Protein AF-A0A1A8XJ06-F1 (afdb_monomer)

Foldseek 3Di:
DKAQDQPPGIDDDDDDDDDQDPPDPPRVVSVVCSCVVVQVEAAADALVVVLVVCVRPPDDPVGQKDALLVVVVCCVPDPNHGHYPDVVNVQVNCQNPLLALPRWWKAQADDPLDGHRIGHNDHDRDDRDRRIMTGHSVSSVVNVVVVVVVVVVVVVVVVVVVPPDDDDDDDDDDDDDDDDDDDDDDDDDDPDPPPPDPDDDDDDDDDDDPVPNPVVVVVCCVVPVVVQPDPPHDDDDDDDDDDDDPVDDDPVVQVVQVVVCVVVVPPDGHDDD

Radius of gyration: 30.89 Å; Cα contacts (8 Å, |Δi|>4): 230; chains: 1; bounding box: 60×67×94 Å

Organism: NCBI:txid1860102

pLDDT: mean 84.14, std 18.2, range [30.14, 98.38]

Secondary structure (DSSP, 8-state):
---EETTTEEPPP-----PPPTT-S-HHHHHHHHHHHTTSSBSS--HHHHHHHIIIII-BTTB-EEEHHHHHHHHHH-TTS--BSSHHHHHHHHHHHHT-TTT-EEEE-EETTEETT-BSS-------SSSEEEE-HHHHHHHHHHHHHHHHHHHHHHHHHHT----------------------------PPP------------PPPTTSHHHHHHHHIIIIIHHH--TT-------------TT---HHHHHHHHHHHHHTT-SS-----

Structure (mmCIF, N/CA/C/O backbone):
data_AF-A0A1A8XJ06-F1
#
_entry.id   AF-A0A1A8XJ06-F1
#
loop_
_atom_site.group_PDB
_atom_site.id
_atom_site.type_symbol
_atom_site.label_atom_id
_atom_site.label_alt_id
_atom_site.label_comp_id
_atom_site.label_asym_id
_atom_site.label_entity_id
_atom_site.label_seq_id
_atom_site.pdbx_PDB_ins_code
_atom_site.Cartn_x
_atom_site.Cartn_y
_atom_site.Cartn_z
_atom_site.occupancy
_atom_site.B_iso_or_equiv
_atom_site.auth_seq_id
_atom_site.auth_comp_id
_atom_site.auth_asym_id
_atom_site.auth_atom_id
_atom_site.pdbx_PDB_model_num
ATOM 1 N N . MET A 1 1 ? 4.026 -3.797 -26.692 1.00 84.94 1 MET A N 1
ATOM 2 C CA . MET A 1 1 ? 2.855 -3.072 -26.167 1.00 84.94 1 MET A CA 1
ATOM 3 C C . MET A 1 1 ? 1.580 -3.819 -26.527 1.00 84.94 1 MET A C 1
ATOM 5 O O . MET A 1 1 ? 1.529 -4.493 -27.551 1.00 84.94 1 MET A O 1
ATOM 9 N N . GLN A 1 2 ? 0.563 -3.718 -25.676 1.00 90.50 2 GLN A N 1
ATOM 10 C CA . GLN A 1 2 ? -0.789 -4.204 -25.946 1.00 90.50 2 GLN A CA 1
ATOM 11 C C . GLN A 1 2 ? -1.770 -3.209 -25.329 1.00 90.50 2 GLN A C 1
ATOM 13 O O . GLN A 1 2 ? -1.537 -2.731 -24.222 1.00 90.50 2 GLN A O 1
ATOM 18 N N . VAL A 1 3 ? -2.854 -2.881 -26.030 1.00 88.38 3 VAL A N 1
ATOM 19 C CA . VAL A 1 3 ? -3.846 -1.913 -25.555 1.00 88.38 3 VAL A CA 1
ATOM 20 C C . VAL A 1 3 ? -5.139 -2.645 -25.238 1.00 88.38 3 VAL A C 1
ATOM 22 O O . VAL A 1 3 ? -5.709 -3.312 -26.099 1.00 88.38 3 VAL A O 1
ATOM 25 N N . ALA A 1 4 ? -5.638 -2.482 -24.017 1.00 90.00 4 ALA A N 1
ATOM 26 C CA . ALA A 1 4 ? -6.958 -2.959 -23.632 1.00 90.00 4 ALA A CA 1
ATOM 27 C C . ALA A 1 4 ? -7.899 -1.770 -23.420 1.00 90.00 4 ALA A C 1
ATOM 29 O O . ALA A 1 4 ? -7.539 -0.775 -22.788 1.00 90.00 4 ALA A O 1
ATOM 30 N N . LYS A 1 5 ? -9.120 -1.870 -23.950 1.00 85.38 5 LYS A N 1
ATOM 31 C CA . LYS A 1 5 ? -10.173 -0.866 -23.757 1.00 85.38 5 LYS A CA 1
ATOM 32 C C . LYS A 1 5 ? -11.372 -1.525 -23.071 1.00 85.38 5 LYS A C 1
ATOM 34 O O . LYS A 1 5 ? -11.883 -2.512 -23.608 1.00 85.38 5 LYS A O 1
ATOM 39 N N . PRO A 1 6 ? -11.862 -0.990 -21.936 1.00 77.75 6 PRO A N 1
ATOM 40 C CA . PRO A 1 6 ? -13.052 -1.522 -21.277 1.00 77.75 6 PRO A CA 1
ATOM 41 C C . PRO A 1 6 ? -14.219 -1.666 -22.265 1.00 77.75 6 PRO A C 1
ATOM 43 O O . PRO A 1 6 ? -14.542 -0.727 -22.993 1.00 77.75 6 PRO A O 1
ATOM 46 N N . GLY A 1 7 ? -14.796 -2.867 -22.346 1.00 79.12 7 GLY A N 1
ATOM 47 C CA . GLY A 1 7 ? -15.908 -3.192 -23.250 1.00 79.12 7 GLY A CA 1
ATOM 48 C C . GLY A 1 7 ? -15.562 -3.327 -24.742 1.00 79.12 7 GLY A C 1
ATOM 49 O O . GLY A 1 7 ? -16.444 -3.660 -25.525 1.00 79.12 7 GLY A O 1
ATOM 50 N N . LYS A 1 8 ? -14.309 -3.090 -25.159 1.00 82.94 8 LYS A N 1
ATOM 51 C CA . LYS A 1 8 ? -13.868 -3.178 -26.569 1.00 82.94 8 LYS A CA 1
ATOM 52 C C . LYS A 1 8 ? -12.796 -4.246 -26.822 1.00 82.94 8 LYS A C 1
ATOM 54 O O . LYS A 1 8 ? -12.305 -4.352 -27.941 1.00 82.94 8 LYS A O 1
ATOM 59 N N . GLY A 1 9 ? -12.453 -5.031 -25.803 1.00 88.69 9 GLY A N 1
ATOM 60 C CA . GLY A 1 9 ? -11.482 -6.119 -25.902 1.00 88.69 9 GLY A CA 1
ATOM 61 C C . GLY A 1 9 ? -10.023 -5.660 -25.835 1.00 88.69 9 GLY A C 1
ATOM 62 O O . GLY A 1 9 ? -9.710 -4.548 -25.395 1.00 88.69 9 GLY A O 1
ATOM 63 N N . ILE A 1 10 ? -9.135 -6.567 -26.237 1.00 93.38 10 ILE A N 1
ATOM 64 C CA . ILE A 1 10 ? -7.679 -6.426 -26.175 1.00 93.38 10 ILE A CA 1
ATOM 65 C C . ILE A 1 10 ? -7.141 -6.387 -27.611 1.00 93.38 10 ILE A C 1
ATOM 67 O O . ILE A 1 10 ? -7.586 -7.169 -28.449 1.00 93.38 10 ILE A O 1
ATOM 71 N N . SER A 1 11 ? -6.218 -5.470 -27.903 1.00 93.62 11 SER A N 1
ATOM 72 C CA . SER A 1 11 ? -5.568 -5.378 -29.213 1.00 93.62 11 SER A CA 1
ATOM 73 C C . SER A 1 11 ? -4.581 -6.521 -29.459 1.00 93.62 11 SER A C 1
ATOM 75 O O . SER A 1 11 ? -4.103 -7.173 -28.524 1.00 93.62 11 SER A O 1
ATOM 77 N N . ASP A 1 12 ? -4.174 -6.665 -30.719 1.00 95.06 12 ASP A N 1
ATOM 78 C CA . ASP A 1 12 ? -2.991 -7.445 -31.073 1.00 95.06 12 ASP A CA 1
ATOM 79 C C . ASP A 1 12 ? -1.736 -6.892 -30.380 1.00 95.06 12 ASP A C 1
ATOM 81 O O . ASP A 1 12 ? -1.665 -5.713 -30.001 1.00 95.06 12 ASP A O 1
ATOM 85 N N . ILE A 1 13 ? -0.750 -7.770 -30.193 1.00 94.75 13 ILE A N 1
ATOM 86 C CA . ILE A 1 13 ? 0.547 -7.426 -29.611 1.00 94.75 13 ILE A CA 1
ATOM 87 C C . ILE A 1 13 ? 1.396 -6.732 -30.675 1.00 94.75 13 ILE A C 1
ATOM 89 O O . ILE A 1 13 ? 1.572 -7.249 -31.778 1.00 94.75 13 ILE A O 1
ATOM 93 N N . THR A 1 14 ? 1.972 -5.587 -30.321 1.00 93.62 14 THR A N 1
ATOM 94 C CA . THR A 1 14 ? 2.873 -4.824 -31.191 1.00 93.62 14 THR A CA 1
ATOM 95 C C . THR A 1 14 ? 4.218 -4.579 -30.516 1.00 93.62 14 THR A C 1
ATOM 97 O O . THR A 1 14 ? 4.316 -4.513 -29.288 1.00 93.62 14 THR A O 1
ATOM 100 N N . TRP A 1 15 ? 5.275 -4.439 -31.315 1.00 92.81 15 TRP A N 1
ATOM 101 C CA . TRP A 1 15 ? 6.607 -4.079 -30.831 1.00 92.81 15 TRP A CA 1
ATOM 102 C C . TRP A 1 15 ? 6.840 -2.581 -30.986 1.00 92.81 15 TRP A C 1
ATOM 104 O O . TRP A 1 15 ? 6.559 -2.008 -32.037 1.00 92.81 15 TRP A O 1
ATOM 114 N N . GLU A 1 16 ? 7.380 -1.965 -29.941 1.00 91.12 16 GLU A N 1
ATOM 115 C CA . GLU A 1 16 ? 7.797 -0.567 -29.929 1.00 91.12 16 GLU A CA 1
ATOM 116 C C . GLU A 1 16 ? 9.305 -0.511 -29.694 1.00 91.12 16 GLU A C 1
ATOM 118 O O . GLU A 1 16 ? 9.846 -1.310 -28.928 1.00 91.12 16 GLU A O 1
ATOM 123 N N . HIS A 1 17 ? 9.986 0.391 -30.398 1.00 93.38 17 HIS A N 1
ATOM 124 C CA . HIS A 1 17 ? 11.442 0.470 -30.403 1.00 93.38 17 HIS A CA 1
ATOM 125 C C . HIS A 1 17 ? 11.889 1.779 -29.756 1.00 93.38 17 HIS A C 1
ATOM 127 O O . HIS A 1 17 ? 11.525 2.852 -30.230 1.00 93.38 17 HIS A O 1
ATOM 133 N N . PHE A 1 18 ? 12.743 1.680 -28.738 1.00 93.88 18 PHE A N 1
ATOM 134 C CA . PHE A 1 18 ? 13.381 2.824 -28.089 1.00 93.88 18 PHE A CA 1
ATOM 135 C C . PHE A 1 18 ? 14.869 2.826 -28.444 1.00 93.88 18 PHE A C 1
ATOM 137 O O . PHE A 1 18 ? 15.583 1.858 -28.181 1.00 93.88 18 PHE A O 1
ATOM 144 N N . GLN A 1 19 ? 15.326 3.883 -29.116 1.00 92.94 19 GLN A N 1
ATOM 145 C CA . GLN A 1 19 ? 16.716 4.002 -29.559 1.00 92.94 19 GLN A CA 1
ATOM 146 C C . GLN A 1 19 ? 17.617 4.419 -28.394 1.00 92.94 19 GLN A C 1
ATOM 148 O O . GLN A 1 19 ? 17.293 5.347 -27.661 1.00 92.94 19 GLN A O 1
ATOM 153 N N . ILE A 1 20 ? 18.771 3.764 -28.270 1.00 94.38 20 ILE A N 1
ATOM 154 C CA . ILE A 1 20 ? 19.817 4.113 -27.301 1.00 94.38 20 ILE A CA 1
ATOM 155 C C . ILE A 1 20 ? 20.880 4.925 -28.036 1.00 94.38 20 ILE A C 1
ATOM 157 O O . ILE A 1 20 ? 21.339 4.511 -29.103 1.00 94.38 20 ILE A O 1
ATOM 161 N N . ASN A 1 21 ? 21.313 6.049 -27.464 1.00 92.12 21 ASN A N 1
ATOM 162 C CA . ASN A 1 21 ? 22.374 6.855 -28.060 1.00 92.12 21 ASN A CA 1
ATOM 163 C C . ASN A 1 21 ? 23.693 6.048 -28.156 1.00 92.12 21 ASN A C 1
ATOM 165 O O . ASN A 1 21 ? 24.256 5.653 -27.127 1.00 92.12 21 ASN A O 1
ATOM 169 N N . PRO A 1 22 ? 24.241 5.819 -29.369 1.00 92.44 22 PRO A N 1
ATOM 170 C CA . PRO A 1 22 ? 25.456 5.024 -29.548 1.00 92.44 22 PRO A CA 1
ATOM 171 C C . PRO A 1 22 ? 26.687 5.598 -28.836 1.00 92.44 22 PRO A C 1
ATOM 173 O O . PRO A 1 22 ? 27.581 4.829 -28.471 1.00 92.44 22 PRO A O 1
ATOM 176 N N . ALA A 1 23 ? 26.717 6.921 -28.633 1.00 94.44 23 ALA A N 1
ATOM 177 C CA . ALA A 1 23 ? 27.814 7.653 -28.006 1.00 94.44 23 ALA A CA 1
ATOM 178 C C . ALA A 1 23 ? 27.783 7.625 -26.466 1.00 94.44 23 ALA A C 1
ATOM 180 O O . ALA A 1 23 ? 28.743 8.072 -25.835 1.00 94.44 23 ALA A O 1
ATOM 181 N N . THR A 1 24 ? 26.718 7.107 -25.841 1.00 94.75 24 THR A N 1
ATOM 182 C CA . THR A 1 24 ? 26.617 7.062 -24.378 1.00 94.75 24 THR A CA 1
ATOM 183 C C . THR A 1 24 ? 27.631 6.083 -23.787 1.00 94.75 24 THR A C 1
ATOM 185 O O . THR A 1 24 ? 27.641 4.892 -24.106 1.00 94.75 24 THR A O 1
ATOM 188 N N . ILE A 1 25 ? 28.479 6.595 -22.889 1.00 92.81 25 ILE A N 1
ATOM 189 C CA . ILE A 1 25 ? 29.519 5.818 -22.201 1.00 92.81 25 ILE A CA 1
ATOM 190 C C . ILE A 1 25 ? 28.878 4.829 -21.214 1.00 92.81 25 ILE A C 1
ATOM 192 O O . ILE A 1 25 ? 29.224 3.649 -21.210 1.00 92.81 25 ILE A O 1
ATOM 196 N N . ASN A 1 26 ? 27.904 5.285 -20.415 1.00 95.19 26 ASN A N 1
ATOM 197 C CA . ASN A 1 26 ? 27.185 4.448 -19.452 1.00 95.19 26 ASN A CA 1
ATOM 198 C C . ASN A 1 26 ? 25.842 3.960 -20.020 1.00 95.19 26 ASN A C 1
ATOM 200 O O . ASN A 1 26 ? 24.784 4.513 -19.724 1.00 95.19 26 ASN A O 1
ATOM 204 N N . ARG A 1 27 ? 25.884 2.918 -20.858 1.00 93.88 27 ARG A N 1
ATOM 205 C CA . ARG A 1 27 ? 24.682 2.391 -21.532 1.00 93.88 27 ARG A CA 1
ATOM 206 C C . ARG A 1 27 ? 23.613 1.875 -20.565 1.00 93.88 27 ARG A C 1
ATOM 208 O O . ARG A 1 27 ? 22.438 1.958 -20.891 1.00 93.88 27 ARG A O 1
ATOM 215 N N . MET A 1 28 ? 23.997 1.354 -19.398 1.00 94.44 28 MET A N 1
ATOM 216 C CA . MET A 1 28 ? 23.033 0.831 -18.419 1.00 94.44 28 MET A CA 1
ATOM 217 C C . MET A 1 28 ? 22.168 1.948 -17.839 1.00 94.44 28 MET A C 1
ATOM 219 O O . MET A 1 28 ? 20.950 1.823 -17.799 1.00 94.44 28 MET A O 1
ATOM 223 N N . GLN A 1 29 ? 22.791 3.068 -17.476 1.00 94.44 29 GLN A N 1
ATOM 224 C CA . GLN A 1 29 ? 22.070 4.238 -16.984 1.00 94.44 29 GLN A CA 1
ATOM 225 C C . GLN A 1 29 ? 21.150 4.838 -18.055 1.00 94.44 29 GLN A C 1
ATOM 227 O O . GLN A 1 29 ? 20.029 5.223 -17.745 1.00 94.44 29 GLN A O 1
ATOM 232 N N . GLU A 1 30 ? 21.595 4.872 -19.315 1.00 95.06 30 GLU A N 1
ATOM 233 C CA . GLU A 1 30 ? 20.758 5.309 -20.441 1.00 95.06 30 GLU A CA 1
ATOM 234 C C . GLU A 1 30 ? 19.520 4.419 -20.605 1.00 95.06 30 GLU A C 1
ATOM 236 O O . GLU A 1 30 ? 18.413 4.921 -20.777 1.00 95.06 30 GLU A O 1
ATOM 241 N N . ILE A 1 31 ? 19.690 3.095 -20.506 1.00 95.50 31 ILE A N 1
ATOM 242 C CA . ILE A 1 31 ? 18.577 2.140 -20.568 1.00 95.50 31 ILE A CA 1
ATOM 243 C C . ILE A 1 31 ? 17.597 2.390 -19.420 1.00 95.50 31 ILE A C 1
ATOM 245 O O . ILE A 1 31 ? 16.398 2.489 -19.663 1.00 95.50 31 ILE A O 1
ATOM 249 N N . GLU A 1 32 ? 18.081 2.525 -18.184 1.00 94.25 32 GLU A N 1
ATOM 250 C CA . GLU A 1 32 ? 17.220 2.817 -17.032 1.00 94.25 32 GLU A CA 1
ATOM 251 C C . GLU A 1 32 ? 16.452 4.132 -17.197 1.00 94.25 32 GLU A C 1
ATOM 253 O O . GLU A 1 32 ? 15.268 4.193 -16.866 1.00 94.25 32 GLU A O 1
ATOM 258 N N . GLN A 1 33 ? 17.106 5.166 -17.728 1.00 94.38 33 GLN A N 1
ATOM 259 C CA . GLN A 1 33 ? 16.486 6.463 -17.974 1.00 94.38 33 GLN A CA 1
ATOM 260 C C . GLN A 1 33 ? 15.388 6.355 -19.038 1.00 94.38 33 GLN A C 1
ATOM 262 O O . GLN A 1 33 ? 14.266 6.786 -18.793 1.00 94.38 33 GLN A O 1
ATOM 267 N N . ILE A 1 34 ? 15.664 5.691 -20.166 1.00 96.19 34 ILE A N 1
ATOM 268 C CA . ILE A 1 34 ? 14.669 5.430 -21.217 1.00 96.19 34 ILE A CA 1
ATOM 269 C C . ILE A 1 34 ? 13.473 4.653 -20.656 1.00 96.19 34 ILE A C 1
ATOM 271 O O . ILE A 1 34 ? 12.330 4.991 -20.964 1.00 96.19 34 ILE A O 1
ATOM 275 N N . LEU A 1 35 ? 13.714 3.630 -19.828 1.00 95.44 35 LEU A N 1
ATOM 276 C CA . LEU A 1 35 ? 12.645 2.841 -19.214 1.00 95.44 35 LEU A CA 1
ATOM 277 C C . LEU A 1 35 ? 11.756 3.690 -18.294 1.00 95.44 35 LEU A C 1
ATOM 279 O O . LEU A 1 35 ? 10.538 3.527 -18.322 1.00 95.44 35 LEU A O 1
ATOM 283 N N . LYS A 1 36 ? 12.346 4.591 -17.501 1.00 94.00 36 LYS A N 1
ATOM 284 C CA . LYS A 1 36 ? 11.609 5.471 -16.581 1.00 94.00 36 LYS A CA 1
ATOM 285 C C . LYS A 1 36 ? 10.872 6.592 -17.315 1.00 94.00 36 LYS A C 1
ATOM 287 O O . LYS A 1 36 ? 9.685 6.780 -17.076 1.00 94.00 36 LYS A O 1
ATOM 292 N N . ASP A 1 37 ? 11.541 7.285 -18.236 1.00 94.38 37 ASP A N 1
ATOM 293 C CA . ASP A 1 37 ? 10.986 8.438 -18.962 1.00 94.38 37 ASP A CA 1
ATOM 294 C C . ASP A 1 37 ? 9.802 8.061 -19.856 1.00 94.38 37 ASP A C 1
ATOM 296 O O . ASP A 1 37 ? 8.891 8.861 -20.055 1.00 94.38 37 ASP A O 1
ATOM 300 N N . ASN A 1 38 ? 9.802 6.832 -20.378 1.00 93.50 38 ASN A N 1
ATOM 301 C CA . ASN A 1 38 ? 8.707 6.299 -21.190 1.00 93.50 38 ASN A CA 1
ATOM 302 C C . ASN A 1 38 ? 7.704 5.469 -20.365 1.00 93.50 38 ASN A C 1
ATOM 304 O O . ASN A 1 38 ? 6.890 4.755 -20.947 1.00 93.50 38 ASN A O 1
ATOM 308 N N . GLU A 1 39 ? 7.777 5.519 -19.028 1.00 91.50 39 GLU A N 1
ATOM 309 C CA . GLU A 1 39 ? 6.917 4.772 -18.092 1.00 91.50 39 GLU A CA 1
ATOM 310 C C . GLU A 1 39 ? 6.859 3.249 -18.360 1.00 91.50 39 GLU A C 1
ATOM 312 O O . GLU A 1 39 ? 5.905 2.561 -17.993 1.00 91.50 39 GLU A O 1
ATOM 317 N N . LEU A 1 40 ? 7.905 2.695 -18.982 1.00 93.25 40 LEU A N 1
ATOM 318 C CA . LEU A 1 40 ? 8.049 1.259 -19.251 1.00 93.25 40 LEU A CA 1
ATOM 319 C C . LEU A 1 40 ? 8.412 0.483 -17.982 1.00 93.25 40 LEU A C 1
ATOM 321 O O . LEU A 1 40 ? 8.184 -0.725 -17.908 1.00 93.25 40 LEU A O 1
ATOM 325 N N . LEU A 1 41 ? 8.994 1.179 -17.003 1.00 95.31 41 LEU A N 1
ATOM 326 C CA . LEU A 1 41 ? 9.304 0.671 -15.677 1.00 95.31 41 LEU A CA 1
ATOM 327 C C . LEU A 1 41 ? 9.015 1.751 -14.631 1.00 95.31 41 LEU A C 1
ATOM 329 O O . LEU A 1 41 ? 9.663 2.795 -14.589 1.00 95.31 41 LEU A O 1
ATOM 333 N N . ILE A 1 42 ? 8.045 1.482 -13.768 1.00 96.06 42 ILE A N 1
ATOM 334 C CA . ILE A 1 42 ? 7.553 2.410 -12.755 1.00 96.06 42 ILE A CA 1
ATOM 335 C C . ILE A 1 42 ? 8.268 2.113 -11.436 1.00 96.06 42 ILE A C 1
ATOM 337 O O . ILE A 1 42 ? 8.011 1.091 -10.799 1.00 96.06 42 ILE A O 1
ATOM 341 N N . GLY A 1 43 ? 9.179 3.006 -11.045 1.00 95.31 43 GLY A N 1
ATOM 342 C CA . GLY A 1 43 ? 9.890 2.937 -9.762 1.00 95.31 43 GLY A CA 1
ATOM 343 C C . GLY A 1 43 ? 9.105 3.530 -8.591 1.00 95.31 43 GLY A C 1
ATOM 344 O O . GLY A 1 43 ? 9.221 3.036 -7.481 1.00 95.31 43 GLY A O 1
ATOM 345 N N . ASP A 1 44 ? 8.265 4.530 -8.859 1.00 93.00 44 ASP A N 1
ATOM 346 C CA . ASP A 1 44 ? 7.420 5.201 -7.871 1.00 93.00 44 ASP A CA 1
ATOM 347 C C . ASP A 1 44 ? 6.002 5.316 -8.423 1.00 93.00 44 ASP A C 1
ATOM 349 O O . ASP A 1 44 ? 5.806 5.708 -9.576 1.00 93.00 44 ASP A O 1
ATOM 353 N N . TRP A 1 45 ? 4.993 4.986 -7.614 1.00 96.00 45 TRP A N 1
ATOM 354 C CA . TRP A 1 45 ? 3.614 4.953 -8.093 1.00 96.00 45 TRP A CA 1
ATOM 355 C C . TRP A 1 45 ? 2.638 5.589 -7.104 1.00 96.00 45 TRP A C 1
ATOM 357 O O . TRP A 1 45 ? 2.578 5.219 -5.931 1.00 96.00 45 TRP A O 1
ATOM 367 N N . ALA A 1 46 ? 1.863 6.569 -7.576 1.00 96.12 46 ALA A N 1
ATOM 368 C CA . ALA A 1 46 ? 0.937 7.311 -6.725 1.00 96.12 46 ALA A CA 1
ATOM 369 C C . ALA A 1 46 ? -0.396 6.556 -6.511 1.00 96.12 46 ALA A C 1
ATOM 371 O O . ALA A 1 46 ? -0.918 5.959 -7.462 1.00 96.12 46 ALA A O 1
ATOM 372 N N . PRO A 1 47 ? -1.027 6.658 -5.321 1.00 97.38 47 PRO A N 1
ATOM 373 C CA . PRO A 1 47 ? -2.272 5.944 -4.996 1.00 97.38 47 PRO A CA 1
ATOM 374 C C . PRO A 1 47 ? -3.428 6.210 -5.967 1.00 97.38 47 PRO A C 1
ATOM 376 O O . PRO A 1 47 ? -4.244 5.330 -6.241 1.00 97.38 47 PRO A O 1
ATOM 379 N N . ILE A 1 48 ? -3.476 7.409 -6.552 1.00 97.56 48 ILE A N 1
ATOM 380 C CA . ILE A 1 48 ? -4.493 7.774 -7.542 1.00 97.56 48 ILE A CA 1
ATOM 381 C C . ILE A 1 48 ? -4.422 6.910 -8.813 1.00 97.56 48 ILE A C 1
ATOM 383 O O . ILE A 1 48 ? -5.459 6.616 -9.409 1.00 97.56 48 ILE A O 1
ATOM 387 N N . HIS A 1 49 ? -3.230 6.476 -9.239 1.00 97.69 49 HIS A N 1
ATOM 388 C CA . HIS A 1 49 ? -3.083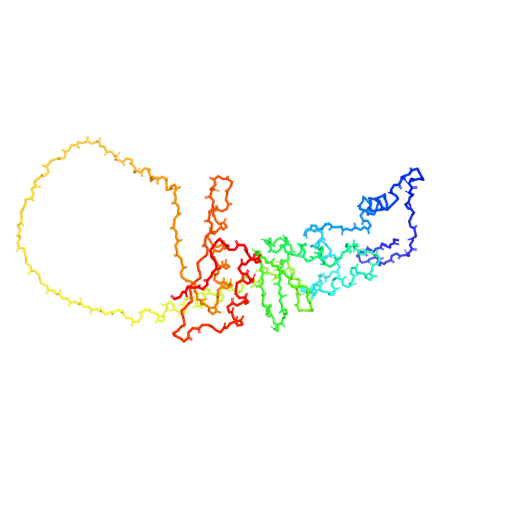 5.595 -10.401 1.00 97.69 49 HIS A CA 1
ATOM 389 C C . HIS A 1 49 ? -3.549 4.176 -10.080 1.00 97.69 49 HIS A C 1
ATOM 391 O O . HIS A 1 49 ? -4.253 3.574 -10.894 1.00 97.69 49 HIS A O 1
ATOM 397 N N . LEU A 1 50 ? -3.248 3.688 -8.874 1.00 97.94 50 LEU A N 1
ATOM 398 C CA . LEU A 1 50 ? -3.773 2.422 -8.371 1.00 97.94 50 LEU A CA 1
ATOM 399 C C . LEU A 1 50 ? -5.303 2.437 -8.302 1.00 97.94 50 LEU A C 1
ATOM 401 O O . LE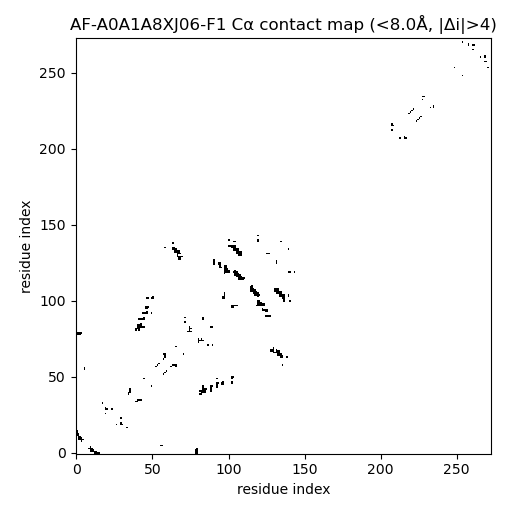U A 1 50 ? -5.947 1.552 -8.856 1.00 97.94 50 LEU A O 1
ATOM 405 N N . SER A 1 51 ? -5.901 3.474 -7.714 1.00 97.62 51 SER A N 1
ATOM 406 C CA . SER A 1 51 ? -7.361 3.607 -7.631 1.00 97.62 51 SER A CA 1
ATOM 407 C C . SER A 1 51 ? -8.022 3.629 -9.020 1.00 97.62 51 SER A C 1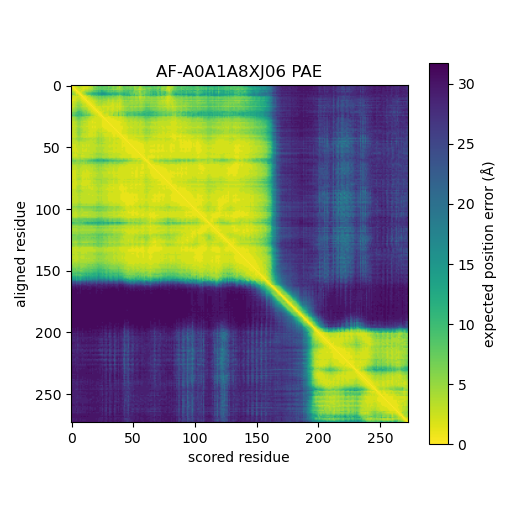
ATOM 409 O O . SER A 1 51 ? -9.003 2.923 -9.266 1.00 97.62 51 SER A O 1
ATOM 411 N N . LYS A 1 52 ? -7.442 4.357 -9.988 1.00 97.31 52 LYS A N 1
ATOM 412 C CA . LYS A 1 52 ? -7.910 4.344 -11.387 1.00 97.31 52 LYS A CA 1
ATOM 413 C C . LYS 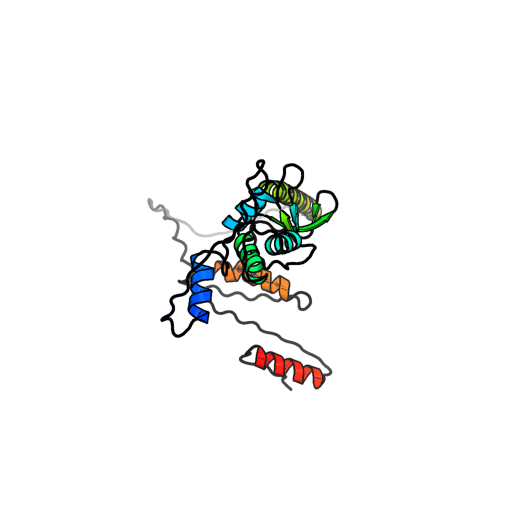A 1 52 ? -7.813 2.954 -12.019 1.00 97.31 52 LYS A C 1
ATOM 415 O O . LYS A 1 52 ? -8.739 2.545 -12.723 1.00 97.31 52 LYS A O 1
ATOM 420 N N . LEU A 1 53 ? -6.717 2.234 -11.777 1.00 96.81 53 LEU A N 1
ATOM 421 C CA . LEU A 1 53 ? -6.517 0.878 -12.280 1.00 96.81 53 LEU A CA 1
ATOM 422 C C . LEU A 1 53 ? -7.566 -0.083 -11.709 1.00 96.81 53 LEU A C 1
ATOM 424 O O . LEU A 1 53 ? -8.218 -0.799 -12.473 1.00 96.81 53 LEU A O 1
ATOM 428 N N . LEU A 1 54 ? -7.765 -0.042 -10.390 1.00 97.62 54 LEU A N 1
ATOM 429 C CA . LEU A 1 54 ? -8.749 -0.847 -9.672 1.00 97.62 54 LEU A CA 1
ATOM 430 C C . LEU A 1 54 ? -10.154 -0.610 -10.221 1.00 97.62 54 LEU A C 1
ATOM 432 O O . LEU A 1 54 ? -10.810 -1.553 -10.653 1.00 97.62 54 LEU A O 1
ATOM 436 N N . LYS A 1 55 ? -10.571 0.653 -10.328 1.00 96.25 55 LYS A N 1
ATOM 437 C CA . LYS A 1 55 ? -11.878 1.031 -10.877 1.00 96.25 55 LYS A CA 1
ATOM 438 C C . LYS A 1 55 ? -12.086 0.572 -12.321 1.00 96.25 55 LYS A C 1
ATOM 440 O O . LYS A 1 55 ? -13.191 0.209 -12.710 1.00 96.25 55 LYS A O 1
ATOM 445 N N . THR A 1 56 ? -11.037 0.614 -13.137 1.00 94.81 56 THR A N 1
ATOM 446 C CA . THR A 1 56 ? -11.142 0.257 -14.558 1.00 94.81 56 THR A CA 1
ATOM 447 C C . THR A 1 56 ? -11.256 -1.259 -14.742 1.00 94.81 56 THR A C 1
ATOM 449 O O . THR A 1 56 ? -12.096 -1.736 -15.513 1.00 94.81 56 THR A O 1
ATOM 452 N N . TRP A 1 57 ? -10.436 -2.033 -14.027 1.00 94.31 57 TRP A N 1
ATOM 453 C CA . TRP A 1 57 ? -10.208 -3.446 -14.348 1.00 94.31 57 TRP A CA 1
ATOM 454 C C . TRP A 1 57 ? -10.667 -4.435 -13.281 1.00 94.31 57 TRP A C 1
ATOM 456 O O . TRP A 1 57 ? -11.015 -5.556 -13.639 1.00 94.31 57 TRP A O 1
ATOM 466 N N . PHE A 1 58 ? -10.697 -4.038 -12.011 1.00 95.81 58 PHE A N 1
ATOM 467 C CA . PHE A 1 58 ? -10.834 -4.962 -10.885 1.00 95.81 58 PHE A CA 1
ATOM 468 C C . PHE A 1 58 ? -12.177 -4.826 -10.172 1.00 95.81 58 PHE A C 1
ATOM 470 O O . PHE A 1 58 ? -12.882 -5.820 -10.040 1.00 95.81 58 PHE A O 1
ATOM 477 N N . TRP A 1 59 ? -12.564 -3.614 -9.772 1.00 96.88 59 TRP A N 1
ATOM 478 C CA . TRP A 1 59 ? -13.868 -3.387 -9.157 1.00 96.88 59 TRP A CA 1
ATOM 479 C C . TRP A 1 59 ? -14.989 -3.466 -10.194 1.00 96.88 59 TRP A C 1
ATOM 481 O O . TRP A 1 59 ? -14.874 -2.949 -11.315 1.00 96.88 59 TRP A O 1
ATOM 491 N N . LYS A 1 60 ? -16.063 -4.149 -9.802 1.00 94.31 60 LYS A N 1
ATOM 492 C CA . LYS A 1 60 ? -17.300 -4.384 -10.558 1.00 94.31 60 LYS A CA 1
ATOM 493 C C . LYS A 1 60 ? -18.481 -4.306 -9.593 1.00 94.31 60 LYS A C 1
ATOM 495 O O . LYS A 1 60 ? -18.281 -4.354 -8.384 1.00 94.31 60 LYS A O 1
ATOM 500 N N . ASP A 1 61 ? -19.698 -4.222 -10.123 1.00 89.69 61 ASP A N 1
ATOM 501 C CA . ASP A 1 61 ? -20.909 -4.090 -9.300 1.00 89.69 61 ASP A CA 1
ATOM 502 C C . ASP A 1 61 ? -21.088 -5.260 -8.309 1.00 89.69 61 ASP A C 1
ATOM 504 O O . ASP A 1 61 ? -21.606 -5.066 -7.213 1.00 89.69 61 ASP A O 1
ATOM 508 N N . ASP A 1 62 ? -20.615 -6.458 -8.664 1.00 91.25 62 ASP A N 1
ATOM 509 C CA . ASP A 1 62 ? -20.619 -7.663 -7.823 1.00 91.25 62 ASP A CA 1
ATOM 510 C C . ASP A 1 62 ? -19.319 -7.868 -7.021 1.00 91.25 62 ASP A C 1
ATOM 512 O O . ASP A 1 62 ? -19.271 -8.687 -6.103 1.00 91.25 62 ASP A O 1
ATOM 516 N N . THR A 1 63 ? -18.262 -7.120 -7.346 1.00 93.62 63 THR A N 1
ATOM 517 C CA . THR A 1 63 ? -16.904 -7.328 -6.836 1.00 93.62 63 THR A CA 1
ATOM 518 C C . THR A 1 63 ? -16.328 -6.014 -6.318 1.00 93.62 63 THR A C 1
ATOM 520 O O . THR A 1 63 ? -15.608 -5.298 -7.017 1.00 93.62 63 THR A O 1
ATOM 523 N N . GLN A 1 64 ? -16.632 -5.701 -5.059 1.00 95.38 64 GLN A N 1
ATOM 524 C CA . GLN A 1 64 ? -16.209 -4.455 -4.403 1.00 95.38 64 GLN A CA 1
ATOM 525 C C . GLN A 1 64 ? -14.893 -4.580 -3.624 1.00 95.38 64 GLN A C 1
ATOM 527 O O . GLN A 1 64 ? -14.331 -3.578 -3.196 1.00 95.38 64 GLN A O 1
ATOM 532 N N . ALA A 1 65 ? -14.385 -5.797 -3.426 1.00 97.06 65 ALA A N 1
ATOM 533 C CA . ALA A 1 65 ? -13.111 -6.052 -2.764 1.00 97.06 65 ALA A CA 1
ATOM 534 C C . ALA A 1 65 ? -12.274 -7.007 -3.610 1.00 97.06 65 ALA A C 1
ATOM 536 O O . ALA A 1 65 ? -12.786 -8.015 -4.094 1.00 97.06 65 ALA A O 1
ATOM 537 N N . VAL A 1 66 ? -10.996 -6.682 -3.797 1.00 97.75 66 VAL A N 1
ATOM 538 C CA . VAL A 1 66 ? -10.093 -7.449 -4.665 1.00 97.75 66 VAL A CA 1
ATOM 539 C C . VAL A 1 66 ? -8.774 -7.738 -3.965 1.00 97.75 66 VAL A C 1
ATOM 541 O O . VAL A 1 66 ? -8.271 -6.897 -3.227 1.00 97.75 66 VAL A O 1
ATOM 544 N N . GLY A 1 67 ? -8.207 -8.922 -4.190 1.00 97.94 67 GLY A N 1
ATOM 545 C CA . GLY A 1 67 ? -6.936 -9.312 -3.581 1.00 97.94 67 GLY A CA 1
ATOM 546 C C . GLY A 1 67 ? -5.765 -8.491 -4.122 1.00 97.94 67 GLY A C 1
ATOM 547 O O . GLY A 1 67 ? -5.550 -8.426 -5.334 1.00 97.94 67 GLY A O 1
ATOM 548 N N . ALA A 1 68 ? -4.976 -7.892 -3.231 1.00 97.31 68 ALA A N 1
ATOM 549 C CA . ALA A 1 68 ? -3.812 -7.090 -3.598 1.00 97.31 68 ALA A CA 1
ATOM 550 C C . ALA A 1 68 ? -2.703 -7.938 -4.250 1.00 97.31 68 ALA A C 1
ATOM 552 O O . ALA A 1 68 ? -2.047 -7.486 -5.191 1.00 97.31 68 ALA A O 1
ATOM 553 N N . LEU A 1 69 ? -2.512 -9.182 -3.797 1.00 96.25 69 LEU A N 1
ATOM 554 C CA . LEU A 1 69 ? -1.537 -10.101 -4.390 1.00 96.25 69 LEU A CA 1
ATOM 555 C C . LEU A 1 69 ? -1.963 -10.587 -5.787 1.00 96.25 69 LEU A C 1
ATOM 557 O O . LEU A 1 69 ? -1.133 -10.695 -6.687 1.00 96.25 69 LEU A O 1
ATOM 561 N N . ASP A 1 70 ? -3.258 -10.823 -6.005 1.00 96.81 70 ASP A N 1
ATOM 562 C CA . ASP A 1 70 ? -3.786 -11.147 -7.337 1.00 96.81 70 ASP A CA 1
ATOM 563 C C . ASP A 1 70 ? -3.633 -9.962 -8.304 1.00 96.81 70 ASP A C 1
ATOM 565 O O . ASP A 1 70 ? -3.174 -10.136 -9.434 1.00 96.81 70 ASP A O 1
ATOM 569 N N . LEU A 1 71 ? -3.922 -8.737 -7.844 1.00 97.38 71 LEU A N 1
ATOM 570 C CA . LEU A 1 71 ? -3.600 -7.512 -8.579 1.00 97.38 71 LEU A CA 1
ATOM 571 C C . LEU A 1 71 ? -2.120 -7.488 -8.988 1.00 97.38 71 LEU A C 1
ATOM 573 O O . LEU A 1 71 ? -1.832 -7.284 -10.169 1.00 97.38 71 LEU A O 1
ATOM 577 N N . TRP A 1 72 ? -1.203 -7.730 -8.046 1.00 97.31 72 TRP A N 1
ATOM 578 C CA . TRP A 1 72 ? 0.234 -7.791 -8.322 1.00 97.31 72 TRP A CA 1
ATOM 579 C C . TRP A 1 72 ? 0.556 -8.806 -9.426 1.00 97.31 72 TRP A C 1
ATOM 581 O O . TRP A 1 72 ? 1.125 -8.440 -10.456 1.00 97.31 72 TRP A O 1
ATOM 591 N N . HIS A 1 73 ? 0.110 -10.055 -9.285 1.00 97.50 73 HIS A N 1
ATOM 592 C CA . HIS A 1 73 ? 0.349 -11.095 -10.289 1.00 97.50 73 HIS A CA 1
ATOM 593 C C . HIS A 1 73 ? -0.185 -10.711 -11.673 1.00 97.50 73 HIS A C 1
ATOM 595 O O . HIS A 1 73 ? 0.491 -10.903 -12.687 1.00 97.50 73 HIS A O 1
ATOM 601 N N . LYS A 1 74 ? -1.369 -10.098 -11.735 1.00 97.06 74 LYS A N 1
ATOM 602 C CA . LYS A 1 74 ? -1.953 -9.614 -12.990 1.00 97.06 74 LYS A CA 1
ATOM 603 C C . LYS A 1 74 ? -1.119 -8.487 -13.599 1.00 97.06 74 LYS A C 1
ATOM 605 O O . LYS A 1 74 ? -0.891 -8.505 -14.811 1.00 97.06 74 LYS A O 1
ATOM 610 N N . THR A 1 75 ? -0.590 -7.566 -12.788 1.00 96.12 75 THR A N 1
ATOM 611 C CA . THR A 1 75 ? 0.367 -6.538 -13.245 1.00 96.12 75 THR A CA 1
ATOM 612 C C . THR A 1 75 ? 1.723 -7.100 -13.675 1.00 96.12 75 THR A C 1
ATOM 614 O O . THR A 1 75 ? 2.467 -6.393 -14.344 1.00 96.12 75 THR A O 1
ATOM 617 N N . CYS A 1 76 ? 2.039 -8.365 -13.382 1.00 95.69 76 CYS A N 1
ATOM 618 C CA . CYS A 1 76 ? 3.194 -9.061 -13.957 1.00 95.69 76 CYS A CA 1
ATOM 619 C C . CYS A 1 76 ? 2.840 -9.800 -15.261 1.00 95.69 76 CYS A C 1
ATOM 621 O O . CYS A 1 76 ? 3.678 -9.919 -16.152 1.00 95.69 76 CYS A O 1
ATOM 623 N N . ALA A 1 77 ? 1.601 -10.282 -15.397 1.00 95.38 77 ALA A N 1
ATOM 624 C CA . ALA A 1 77 ? 1.190 -11.156 -16.496 1.00 95.38 77 ALA A CA 1
ATOM 625 C C . ALA A 1 77 ? 0.650 -10.409 -17.730 1.00 95.38 77 ALA A C 1
ATOM 627 O O . ALA A 1 77 ? 0.953 -10.779 -18.863 1.00 95.38 77 ALA A O 1
ATOM 628 N N . TYR A 1 78 ? -0.138 -9.344 -17.552 1.00 94.88 78 TYR A N 1
ATOM 629 C CA . TYR A 1 78 ? -0.881 -8.728 -18.661 1.00 94.88 78 TYR A CA 1
ATOM 630 C C . TYR A 1 78 ? -0.179 -7.504 -19.240 1.00 94.88 78 TYR A C 1
ATOM 632 O O . TYR A 1 78 ? 0.039 -6.535 -18.523 1.00 94.88 78 TYR A O 1
ATOM 640 N N . LEU A 1 79 ? 0.148 -7.522 -20.537 1.00 93.50 79 LEU A N 1
ATOM 641 C CA . LEU A 1 79 ? 0.958 -6.491 -21.219 1.00 93.50 79 LEU A CA 1
ATOM 642 C C . LEU A 1 79 ? 0.341 -5.083 -21.238 1.00 93.50 79 LEU A C 1
ATOM 644 O O . LEU A 1 79 ? 1.058 -4.117 -21.475 1.00 93.50 79 LEU A O 1
ATOM 648 N N . TYR A 1 80 ? -0.968 -4.974 -21.018 1.00 92.31 80 TYR A N 1
ATOM 649 C CA . TYR A 1 80 ? -1.702 -3.707 -20.969 1.00 92.31 80 TYR A CA 1
ATOM 650 C C . TYR A 1 80 ? -1.841 -3.134 -19.547 1.00 92.31 80 TYR A C 1
ATOM 652 O O . TYR A 1 80 ? -2.483 -2.099 -19.366 1.00 92.31 80 TYR A O 1
ATOM 660 N N . LEU A 1 81 ? -1.297 -3.816 -18.532 1.00 95.56 81 LEU A N 1
ATOM 661 C CA . LEU A 1 81 ? -1.237 -3.325 -17.156 1.00 95.56 81 LEU A CA 1
ATOM 662 C C . LEU A 1 81 ? 0.130 -2.681 -16.856 1.00 95.56 81 LEU A C 1
ATOM 664 O O . LEU A 1 81 ? 1.123 -3.076 -17.469 1.00 95.56 81 LEU A O 1
ATOM 668 N N . PRO A 1 82 ? 0.195 -1.722 -15.909 1.00 95.75 82 PRO A N 1
ATOM 669 C CA . PRO A 1 82 ? 1.434 -1.034 -15.548 1.00 95.75 82 PRO A CA 1
ATOM 670 C C . PRO A 1 82 ? 2.556 -1.994 -15.134 1.00 95.75 82 PRO A C 1
ATOM 672 O O . PRO A 1 82 ? 2.295 -3.026 -14.511 1.00 95.75 82 PRO A O 1
ATOM 675 N N . ARG A 1 83 ? 3.807 -1.636 -15.449 1.00 96.00 83 ARG A N 1
ATOM 676 C CA . ARG A 1 83 ? 5.003 -2.395 -15.060 1.00 96.00 83 ARG A CA 1
ATOM 677 C C . ARG A 1 83 ? 5.717 -1.719 -13.911 1.00 96.00 83 ARG A C 1
ATOM 679 O O . ARG A 1 83 ? 6.521 -0.820 -14.116 1.00 96.00 83 ARG A O 1
ATOM 686 N N . LEU A 1 84 ? 5.401 -2.157 -12.700 1.00 97.06 84 LEU A N 1
ATOM 687 C CA . LEU A 1 84 ? 6.122 -1.717 -11.513 1.00 97.06 84 LEU A CA 1
ATOM 688 C C . LEU A 1 84 ? 7.480 -2.422 -11.446 1.00 97.06 84 LEU A C 1
ATOM 690 O O . LEU A 1 84 ? 7.599 -3.573 -11.868 1.00 97.06 84 LEU A O 1
ATOM 694 N N . LEU A 1 85 ? 8.482 -1.726 -10.907 1.00 95.88 85 LEU A N 1
ATOM 695 C CA . LEU A 1 85 ? 9.836 -2.247 -10.723 1.00 95.88 85 LEU A CA 1
ATOM 696 C C . LEU A 1 85 ? 9.836 -3.560 -9.932 1.00 95.88 85 LEU A C 1
ATOM 698 O O . LEU A 1 85 ? 10.458 -4.538 -10.343 1.00 95.88 85 LEU A O 1
ATOM 702 N N . ASP A 1 86 ? 9.121 -3.574 -8.810 1.00 95.12 86 ASP A N 1
ATOM 703 C CA . ASP A 1 86 ? 8.978 -4.721 -7.927 1.00 95.12 86 ASP A CA 1
ATOM 704 C C . ASP A 1 86 ? 7.710 -4.595 -7.056 1.00 95.12 86 ASP A C 1
ATOM 706 O O . ASP A 1 86 ? 6.935 -3.637 -7.151 1.00 95.12 86 ASP A O 1
ATOM 710 N N . SER A 1 87 ? 7.492 -5.575 -6.175 1.00 92.94 87 SER A N 1
ATOM 711 C CA . SER A 1 87 ? 6.362 -5.564 -5.241 1.00 92.94 87 SER A CA 1
ATOM 712 C C . SER A 1 87 ? 6.473 -4.497 -4.140 1.00 92.94 87 SER A C 1
ATOM 714 O O . SER A 1 87 ? 5.468 -4.199 -3.493 1.00 92.94 87 SER A O 1
ATOM 716 N N . GLN A 1 88 ? 7.667 -3.944 -3.883 1.00 94.56 88 GLN A N 1
ATOM 717 C CA . GLN A 1 88 ? 7.845 -2.880 -2.889 1.00 94.56 88 GLN A CA 1
ATOM 718 C C . GLN A 1 88 ? 7.209 -1.583 -3.370 1.00 94.56 88 GLN A C 1
ATOM 720 O O . GLN A 1 88 ? 6.552 -0.926 -2.567 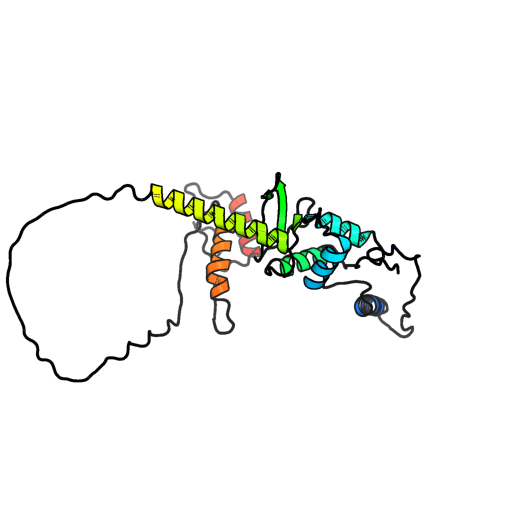1.00 94.56 88 GLN A O 1
ATOM 725 N N . VAL A 1 89 ? 7.293 -1.279 -4.669 1.00 96.44 89 VAL A N 1
ATOM 726 C CA . VAL A 1 89 ? 6.575 -0.139 -5.264 1.00 96.44 89 VAL A CA 1
ATOM 727 C C . VAL A 1 89 ? 5.080 -0.227 -4.947 1.00 96.44 89 VAL A C 1
ATOM 729 O O . VAL A 1 89 ? 4.504 0.720 -4.419 1.00 96.44 89 VAL A O 1
ATOM 732 N N . LEU A 1 90 ? 4.455 -1.394 -5.157 1.00 97.12 90 LEU A N 1
ATOM 733 C CA . LEU A 1 90 ? 3.041 -1.593 -4.820 1.00 97.12 90 LEU A CA 1
ATOM 734 C C . LEU A 1 90 ? 2.771 -1.435 -3.314 1.00 97.12 90 LEU A C 1
ATOM 736 O O . LEU A 1 90 ? 1.820 -0.753 -2.937 1.00 97.12 90 LEU A O 1
ATOM 740 N N . ARG A 1 91 ? 3.595 -2.039 -2.446 1.00 95.88 91 ARG A N 1
ATOM 741 C CA . ARG A 1 91 ? 3.456 -1.921 -0.978 1.00 95.88 91 ARG A CA 1
ATOM 742 C C . ARG A 1 91 ? 3.525 -0.464 -0.516 1.00 95.88 91 ARG A C 1
ATOM 744 O O . ARG A 1 91 ? 2.711 -0.048 0.306 1.00 95.88 91 ARG A O 1
ATOM 751 N N . GLN A 1 92 ? 4.455 0.315 -1.065 1.00 94.81 92 GLN A N 1
ATOM 752 C CA . GLN A 1 92 ? 4.605 1.738 -0.766 1.00 94.81 92 GLN A CA 1
ATOM 753 C C . GLN A 1 92 ? 3.403 2.547 -1.262 1.00 94.81 92 GLN A C 1
ATOM 755 O O . GLN A 1 92 ? 2.887 3.375 -0.515 1.00 94.81 92 GLN A O 1
ATOM 760 N N . THR A 1 93 ? 2.894 2.268 -2.467 1.00 97.56 93 THR A N 1
ATOM 761 C CA . THR A 1 93 ? 1.663 2.894 -2.976 1.00 97.56 93 THR A CA 1
ATOM 762 C C . THR A 1 93 ? 0.461 2.601 -2.082 1.00 97.56 93 THR A C 1
ATOM 764 O O . THR A 1 93 ? -0.350 3.491 -1.828 1.00 97.56 93 THR A O 1
ATOM 767 N N . LEU A 1 94 ? 0.343 1.367 -1.583 1.00 97.12 94 LEU A N 1
ATOM 768 C CA . LEU A 1 94 ? -0.721 0.972 -0.663 1.00 97.12 94 LEU A CA 1
ATOM 769 C C . LEU A 1 94 ? -0.622 1.721 0.668 1.00 97.12 94 LEU A C 1
ATOM 771 O O . LEU A 1 94 ? -1.607 2.318 1.097 1.00 97.12 94 LEU A O 1
ATOM 775 N N . ALA A 1 95 ? 0.564 1.753 1.280 1.00 94.06 95 ALA A N 1
ATOM 776 C CA . ALA A 1 95 ? 0.808 2.490 2.520 1.00 94.06 95 ALA A CA 1
ATOM 777 C C . ALA A 1 95 ? 0.534 3.997 2.362 1.00 94.06 95 ALA A C 1
ATOM 779 O O . ALA A 1 95 ? -0.162 4.595 3.182 1.00 94.06 95 ALA A O 1
ATOM 780 N N . ALA A 1 96 ? 1.009 4.605 1.270 1.00 92.62 96 ALA A N 1
ATOM 781 C CA . ALA A 1 96 ? 0.780 6.017 0.965 1.00 92.62 96 ALA A CA 1
ATOM 782 C C . ALA A 1 96 ? -0.701 6.340 0.698 1.00 92.62 96 ALA A C 1
ATOM 784 O O . ALA A 1 96 ? -1.138 7.465 0.930 1.00 92.62 96 ALA A O 1
ATOM 785 N N . GLY A 1 97 ? -1.475 5.375 0.194 1.00 92.81 97 GLY A N 1
ATOM 786 C CA . GLY A 1 97 ? -2.909 5.534 -0.044 1.00 92.81 97 GLY A CA 1
ATOM 787 C C . GLY A 1 97 ? -3.775 5.308 1.194 1.00 92.81 97 GLY A C 1
ATOM 788 O O . GLY A 1 97 ? -4.826 5.931 1.293 1.00 92.81 97 GLY A O 1
ATOM 789 N N . ALA A 1 98 ? -3.331 4.476 2.142 1.00 93.44 98 ALA A N 1
ATOM 790 C CA . ALA A 1 98 ? -4.128 4.037 3.291 1.00 93.44 98 ALA A CA 1
ATOM 791 C C . ALA A 1 98 ? -4.591 5.177 4.215 1.00 93.44 98 ALA A C 1
ATOM 793 O O . ALA A 1 98 ? -5.674 5.106 4.795 1.00 93.44 98 ALA A O 1
ATOM 794 N N . VAL A 1 99 ? -3.795 6.248 4.309 1.00 90.62 99 VAL A N 1
ATOM 795 C CA . VAL A 1 99 ? -4.115 7.455 5.091 1.00 90.62 99 VAL A CA 1
ATOM 796 C C . VAL A 1 99 ? -5.285 8.260 4.523 1.00 90.62 99 VAL A C 1
ATOM 798 O O . VAL A 1 99 ? -5.876 9.060 5.241 1.00 90.62 99 VAL A O 1
ATOM 801 N N . SER A 1 100 ? -5.622 8.083 3.243 1.00 93.81 100 SER A N 1
ATOM 802 C CA . SER A 1 100 ? -6.729 8.788 2.599 1.00 93.81 100 SER A CA 1
ATOM 803 C C . SER A 1 100 ? -7.940 7.877 2.439 1.00 93.81 100 SER A C 1
ATOM 805 O O . SER A 1 100 ? -7.829 6.681 2.180 1.00 93.81 100 SER A O 1
ATOM 807 N N . ARG A 1 101 ? -9.125 8.480 2.529 1.00 95.12 101 ARG A N 1
ATOM 808 C CA . ARG A 1 101 ? -10.408 7.823 2.256 1.00 95.12 101 ARG A CA 1
ATOM 809 C C . ARG A 1 101 ? -10.799 7.901 0.774 1.00 95.12 101 ARG A C 1
ATOM 811 O O . ARG A 1 101 ? -11.792 7.318 0.361 1.00 95.12 101 ARG A O 1
ATOM 818 N N . ASP A 1 102 ? -10.006 8.581 -0.052 1.00 95.38 102 ASP A N 1
ATOM 819 C CA . ASP A 1 102 ? -10.331 8.804 -1.464 1.00 95.38 102 ASP A CA 1
ATOM 820 C C . ASP A 1 102 ? -10.033 7.589 -2.355 1.00 95.38 102 ASP A C 1
ATOM 822 O O . ASP A 1 102 ? -10.595 7.466 -3.447 1.00 95.38 102 ASP A O 1
ATOM 826 N N . PHE A 1 103 ? -9.111 6.713 -1.938 1.00 96.38 103 PHE A N 1
ATOM 827 C CA . PHE A 1 103 ? -8.515 5.724 -2.841 1.00 96.38 103 PHE A CA 1
ATOM 828 C C . PHE A 1 103 ? -9.062 4.312 -2.672 1.00 96.38 103 PHE A C 1
ATOM 830 O O . PHE A 1 103 ? -9.475 3.730 -3.677 1.00 96.38 103 PHE A O 1
ATOM 837 N N . PHE A 1 104 ? -9.031 3.762 -1.454 1.00 98.06 104 PHE A N 1
ATOM 838 C CA . PHE A 1 104 ? -9.468 2.402 -1.114 1.00 98.06 104 PHE A CA 1
ATOM 839 C C . PHE A 1 104 ? -9.501 2.203 0.411 1.00 98.06 104 PHE A C 1
ATOM 841 O O . PHE A 1 104 ? -8.814 2.907 1.148 1.00 98.06 104 PHE A O 1
ATOM 848 N N . GLY A 1 105 ? -10.263 1.211 0.872 1.00 97.50 105 GLY A N 1
ATOM 849 C CA . GLY A 1 105 ? -10.096 0.602 2.196 1.00 97.50 105 GLY A CA 1
ATOM 850 C C . GLY A 1 105 ? -9.198 -0.635 2.128 1.00 97.50 105 GLY A C 1
ATOM 851 O O . GLY A 1 105 ? -9.043 -1.238 1.063 1.00 97.50 105 GLY A O 1
ATOM 852 N N . LEU A 1 106 ? -8.620 -1.025 3.261 1.00 97.94 106 LEU A N 1
ATOM 853 C CA . LEU A 1 106 ? -7.811 -2.236 3.401 1.00 97.94 106 LEU A CA 1
ATOM 854 C C . LEU A 1 106 ? -8.498 -3.225 4.339 1.00 97.94 106 LEU A C 1
ATOM 856 O O . LEU A 1 106 ? -9.122 -2.817 5.312 1.00 97.94 106 LEU A O 1
ATOM 860 N N . ALA A 1 107 ? -8.367 -4.518 4.063 1.00 97.31 107 ALA A N 1
ATOM 861 C CA . ALA A 1 107 ? -8.813 -5.589 4.953 1.00 97.31 107 ALA A CA 1
ATOM 862 C C . ALA A 1 107 ? -7.927 -6.831 4.794 1.00 97.31 107 ALA A C 1
ATOM 864 O O . ALA A 1 107 ? -7.283 -6.998 3.765 1.00 97.31 107 ALA A O 1
ATOM 865 N N . TYR A 1 108 ? -7.927 -7.710 5.788 1.00 94.25 108 TYR A N 1
ATOM 866 C CA . TYR A 1 108 ? -7.215 -8.988 5.814 1.00 94.25 108 TYR A CA 1
ATOM 867 C C . TYR A 1 108 ? -8.228 -10.133 5.854 1.00 94.25 108 TYR A C 1
ATOM 869 O O . TYR A 1 108 ? -8.459 -10.766 6.884 1.00 94.25 108 TYR A O 1
ATOM 877 N N . GLY A 1 109 ? -8.872 -10.361 4.712 1.00 91.94 109 GLY A N 1
ATOM 878 C CA . GLY A 1 109 ? -9.924 -11.356 4.546 1.00 91.94 109 GLY A CA 1
ATOM 879 C C . GLY A 1 109 ? -11.346 -10.825 4.739 1.00 91.94 109 GLY A C 1
ATOM 880 O O . GLY A 1 109 ? -11.602 -9.655 5.044 1.00 91.94 109 GLY A O 1
ATOM 881 N N . ARG A 1 110 ? -12.301 -11.726 4.509 1.00 91.81 110 ARG A N 1
ATOM 882 C CA . ARG A 1 110 ? -13.738 -11.471 4.591 1.00 91.81 110 ARG A CA 1
ATOM 883 C C . ARG A 1 110 ? -14.418 -12.676 5.233 1.00 91.81 110 ARG A C 1
ATOM 885 O O . ARG A 1 110 ? -14.157 -13.804 4.827 1.00 91.81 110 ARG A O 1
ATOM 892 N N . ASP A 1 111 ? -15.287 -12.417 6.201 1.00 91.38 111 ASP A N 1
ATOM 893 C CA . ASP A 1 111 ? -16.134 -13.413 6.855 1.00 91.38 111 ASP A CA 1
ATOM 894 C C . ASP A 1 111 ? -17.604 -13.030 6.640 1.00 91.38 111 ASP A C 1
ATOM 896 O O . ASP A 1 111 ? -18.091 -12.036 7.185 1.00 91.38 111 ASP A O 1
ATOM 900 N N . GLY A 1 112 ? -18.289 -13.757 5.755 1.00 89.56 112 GLY A N 1
ATOM 901 C CA . GLY A 1 112 ? -19.620 -13.382 5.274 1.00 89.56 112 GLY A CA 1
ATOM 902 C C . GLY A 1 112 ? -19.621 -11.975 4.668 1.00 89.56 112 GLY A C 1
ATOM 903 O O . GLY A 1 112 ? -18.973 -11.727 3.650 1.00 89.56 112 GLY A O 1
ATOM 904 N N . ASP A 1 113 ? -20.321 -11.043 5.311 1.00 88.06 113 ASP A N 1
ATOM 905 C CA . ASP A 1 113 ? -20.403 -9.634 4.901 1.00 88.06 113 ASP A CA 1
ATOM 906 C C . ASP A 1 113 ? -19.463 -8.700 5.670 1.00 88.06 113 ASP A C 1
ATOM 908 O O . ASP A 1 113 ? -19.469 -7.490 5.447 1.00 88.06 113 ASP A O 1
ATOM 912 N N . ARG A 1 114 ? -18.623 -9.243 6.558 1.00 93.69 114 ARG A N 1
ATOM 913 C CA . ARG A 1 114 ? -17.671 -8.460 7.345 1.00 93.69 114 ARG A CA 1
ATOM 914 C C . ARG A 1 114 ? -16.263 -8.543 6.787 1.00 93.69 114 ARG A C 1
ATOM 916 O O . ARG A 1 114 ? -15.760 -9.617 6.467 1.00 93.69 114 ARG A O 1
ATOM 923 N N . TYR A 1 115 ? -15.599 -7.395 6.741 1.00 95.50 115 TYR A N 1
ATOM 924 C CA . TYR A 1 115 ? -14.170 -7.315 6.475 1.00 95.50 115 TYR A CA 1
ATOM 925 C C . TYR A 1 115 ? -13.381 -7.536 7.767 1.00 95.50 115 TYR A C 1
ATOM 927 O O . TYR A 1 115 ? -13.593 -6.844 8.763 1.00 95.50 115 TYR A O 1
ATOM 935 N N . VAL A 1 116 ? -12.465 -8.503 7.752 1.00 92.25 116 VAL A N 1
ATOM 936 C CA . VAL A 1 116 ? -11.591 -8.807 8.893 1.00 92.25 116 VAL A CA 1
ATOM 937 C C . VAL A 1 116 ? -10.372 -7.891 8.828 1.00 92.25 116 VAL A C 1
ATOM 939 O O . VAL A 1 116 ? -9.842 -7.649 7.751 1.00 92.25 116 VAL A O 1
ATOM 942 N N . GLY A 1 117 ? -9.933 -7.331 9.960 1.00 88.50 117 GLY A N 1
ATOM 943 C CA . GLY A 1 117 ? -8.771 -6.428 9.990 1.00 88.50 117 GLY A CA 1
ATOM 944 C C . GLY A 1 117 ? -8.940 -5.156 9.145 1.00 88.50 117 GLY A C 1
ATOM 945 O O . GLY A 1 117 ? -7.959 -4.664 8.589 1.00 88.50 117 GLY A O 1
ATOM 946 N N . PHE A 1 118 ? -10.178 -4.669 9.010 1.00 95.25 118 PHE A N 1
ATOM 947 C CA . PHE A 1 118 ? -10.527 -3.514 8.184 1.00 95.25 118 PHE A CA 1
ATOM 948 C C . PHE A 1 118 ? -9.870 -2.215 8.675 1.00 95.25 118 PHE A C 1
ATOM 950 O O . PHE A 1 118 ? -9.873 -1.926 9.870 1.00 95.25 118 PHE A O 1
ATOM 957 N N . GLN A 1 119 ? -9.326 -1.431 7.746 1.00 92.12 119 GLN A N 1
ATOM 958 C CA . GLN A 1 119 ? -8.673 -0.141 7.979 1.00 92.12 119 GLN A CA 1
ATOM 959 C C . GLN A 1 119 ? -9.072 0.839 6.871 1.00 92.12 119 GLN A C 1
ATOM 961 O O . GLN A 1 119 ? -9.047 0.486 5.686 1.00 92.12 119 GLN A O 1
ATOM 966 N N . TYR A 1 120 ? -9.412 2.078 7.234 1.00 94.56 120 TYR A N 1
ATOM 967 C CA . TYR A 1 120 ? -9.862 3.079 6.267 1.00 94.56 120 TYR A CA 1
ATOM 968 C C . TYR A 1 120 ? -9.542 4.515 6.699 1.00 94.56 120 TYR A C 1
ATOM 970 O O . TYR A 1 120 ? -10.129 5.045 7.639 1.00 94.56 120 TYR A O 1
ATOM 978 N N . GLY A 1 121 ? -8.631 5.173 5.973 1.00 92.06 121 GLY A N 1
ATOM 979 C CA . GLY A 1 121 ? -8.158 6.515 6.325 1.00 92.06 121 GLY A CA 1
ATOM 980 C C . GLY A 1 121 ? -7.171 6.525 7.496 1.00 92.06 121 GLY A C 1
ATOM 981 O O . GLY A 1 121 ? -7.125 7.493 8.249 1.00 92.06 121 GLY A O 1
ATOM 982 N N . THR A 1 122 ? -6.400 5.450 7.667 1.00 85.69 122 THR A N 1
ATOM 983 C CA . THR A 1 122 ? -5.451 5.272 8.772 1.00 85.69 122 THR A CA 1
ATOM 984 C C . THR A 1 122 ? -4.081 4.912 8.217 1.00 85.69 122 THR A C 1
ATOM 986 O O . THR A 1 122 ? -3.964 4.111 7.287 1.00 85.69 122 THR A O 1
ATOM 989 N N . ALA A 1 123 ? -3.029 5.507 8.783 1.00 80.69 123 ALA A N 1
ATOM 990 C CA . ALA A 1 123 ? -1.662 5.155 8.431 1.00 80.69 123 ALA A CA 1
ATOM 991 C C . ALA A 1 123 ? -1.390 3.694 8.798 1.00 80.69 123 ALA A C 1
ATOM 993 O O . ALA A 1 123 ? -1.649 3.260 9.915 1.00 80.69 123 ALA A O 1
ATOM 994 N N . THR A 1 124 ? -0.863 2.928 7.850 1.00 82.31 124 THR A N 1
ATOM 995 C CA . THR A 1 124 ? -0.513 1.527 8.072 1.00 82.31 124 THR A CA 1
ATOM 996 C C . THR A 1 124 ? 0.586 1.101 7.112 1.00 82.31 124 THR A C 1
ATOM 998 O O . THR A 1 124 ? 0.861 1.774 6.117 1.00 82.31 124 THR A O 1
ATOM 1001 N N . THR A 1 125 ? 1.227 -0.026 7.408 1.00 82.94 125 THR A N 1
ATOM 1002 C CA . THR A 1 125 ? 2.183 -0.682 6.510 1.00 82.94 125 THR A CA 1
ATOM 1003 C C . THR A 1 125 ? 1.584 -2.019 6.085 1.00 82.94 125 THR A C 1
ATOM 1005 O O . THR A 1 125 ? 1.729 -3.005 6.811 1.00 82.94 125 THR A O 1
ATOM 1008 N N . PRO A 1 126 ? 0.874 -2.074 4.942 1.00 85.31 126 PRO A N 1
ATOM 1009 C CA . PRO A 1 126 ? 0.151 -3.273 4.550 1.00 85.31 126 PRO A CA 1
ATOM 1010 C C . PRO A 1 126 ? 1.101 -4.430 4.243 1.00 85.31 126 PRO A C 1
ATOM 1012 O O . PRO A 1 126 ? 2.104 -4.271 3.539 1.00 85.31 126 PRO A O 1
ATOM 1015 N N . ILE A 1 127 ? 0.762 -5.617 4.737 1.00 85.44 127 ILE A N 1
ATOM 1016 C CA . ILE A 1 127 ? 1.454 -6.851 4.382 1.00 85.44 127 ILE A CA 1
ATOM 1017 C C . ILE A 1 127 ? 0.827 -7.360 3.088 1.00 85.44 127 ILE A C 1
ATOM 1019 O O . ILE A 1 127 ? -0.344 -7.716 3.053 1.00 85.44 127 ILE A O 1
ATOM 1023 N N . LEU A 1 128 ? 1.605 -7.369 2.006 1.00 88.94 128 LEU A N 1
ATOM 1024 C CA . LEU A 1 128 ? 1.158 -7.920 0.727 1.00 88.94 128 LEU A CA 1
ATOM 1025 C C . LEU A 1 128 ? 1.247 -9.452 0.763 1.00 88.94 128 LEU A C 1
ATOM 1027 O O . LEU A 1 128 ? 2.290 -10.014 0.416 1.00 88.94 128 LEU A O 1
ATOM 1031 N N . ASP A 1 129 ? 0.163 -10.088 1.193 1.00 89.12 129 ASP A N 1
ATOM 1032 C CA . ASP A 1 129 ? -0.085 -11.530 1.134 1.00 89.12 129 ASP A CA 1
ATOM 1033 C C . ASP A 1 129 ? -1.430 -11.834 0.440 1.00 89.12 129 ASP A C 1
ATOM 1035 O O . ASP A 1 129 ? -2.047 -10.955 -0.169 1.00 89.12 129 ASP A O 1
ATOM 1039 N N . ASP A 1 130 ? -1.854 -13.096 0.466 1.00 91.75 130 ASP A N 1
ATOM 1040 C CA . ASP A 1 130 ? -3.094 -13.574 -0.151 1.00 91.75 130 ASP A CA 1
ATOM 1041 C C . ASP A 1 130 ? -4.369 -13.089 0.558 1.00 91.75 130 ASP A C 1
ATOM 1043 O O . ASP A 1 130 ? -5.443 -13.093 -0.048 1.00 91.75 130 ASP A O 1
ATOM 1047 N N . SER A 1 131 ? -4.255 -12.630 1.804 1.00 95.00 131 SER A N 1
ATOM 1048 C CA . SER A 1 131 ? -5.375 -12.158 2.613 1.00 95.00 131 SER A CA 1
ATOM 1049 C C . SER A 1 131 ? -5.667 -10.667 2.434 1.00 95.00 131 SER A C 1
ATOM 1051 O O . SER A 1 131 ? -6.794 -10.237 2.692 1.00 95.00 131 SER A O 1
ATOM 1053 N N . LEU A 1 132 ? -4.693 -9.875 1.967 1.00 97.56 132 LEU A N 1
ATOM 1054 C CA . LEU A 1 132 ? -4.861 -8.435 1.786 1.00 97.56 132 LEU A CA 1
ATOM 1055 C C . LEU A 1 132 ? -5.871 -8.115 0.673 1.00 97.56 132 LEU A C 1
ATOM 1057 O O . LEU A 1 132 ? -5.641 -8.374 -0.512 1.00 97.56 132 LEU A O 1
ATOM 1061 N N . LEU A 1 133 ? -6.964 -7.462 1.055 1.00 98.38 133 LEU A N 1
ATOM 1062 C CA . LEU A 1 133 ? -8.039 -6.997 0.188 1.00 98.38 133 LEU A CA 1
ATOM 1063 C C . LEU A 1 133 ? -8.012 -5.472 0.041 1.00 98.38 133 LEU A C 1
ATOM 1065 O O . LEU A 1 133 ? -7.853 -4.738 1.016 1.00 98.38 133 LEU A O 1
ATOM 1069 N N . LEU A 1 134 ? -8.243 -5.008 -1.187 1.00 98.38 134 LEU A N 1
ATOM 1070 C CA . LEU A 1 134 ? -8.448 -3.609 -1.559 1.00 98.38 134 LEU A CA 1
ATOM 1071 C C . LEU A 1 134 ? -9.942 -3.377 -1.792 1.00 98.38 134 LEU A C 1
ATOM 1073 O O . LEU A 1 134 ? -10.511 -3.840 -2.788 1.00 98.38 134 LEU A O 1
ATOM 1077 N N . VAL A 1 135 ? -10.573 -2.680 -0.853 1.00 98.25 135 VAL A N 1
ATOM 1078 C CA . VAL A 1 135 ? -12.015 -2.418 -0.828 1.00 98.25 135 VAL A CA 1
ATOM 1079 C C . VAL A 1 135 ? -12.312 -1.097 -1.538 1.00 98.25 135 VAL A C 1
ATOM 1081 O O . VAL A 1 135 ? -11.650 -0.089 -1.292 1.00 98.25 135 VAL A O 1
ATOM 1084 N N . GLU A 1 136 ? -13.309 -1.090 -2.422 1.00 98.12 136 GLU A N 1
ATOM 1085 C CA . GLU A 1 136 ? -13.771 0.105 -3.130 1.00 98.12 136 GLU A CA 1
ATOM 1086 C C . GLU A 1 136 ? -14.161 1.213 -2.130 1.00 98.12 136 GLU A C 1
ATOM 1088 O O . GLU A 1 136 ? -14.872 0.917 -1.168 1.00 98.12 136 GLU A O 1
ATOM 1093 N N . PRO A 1 137 ? -13.792 2.494 -2.352 1.00 97.00 137 PRO A N 1
ATOM 1094 C CA . PRO A 1 137 ? -14.071 3.591 -1.416 1.00 97.00 137 PRO A CA 1
ATOM 1095 C C . PRO A 1 137 ? -15.520 3.682 -0.929 1.00 97.00 137 PRO A C 1
ATOM 1097 O O . PRO A 1 137 ? -15.765 3.901 0.253 1.00 97.00 137 PRO A O 1
ATOM 1100 N N . LYS A 1 138 ? -16.500 3.465 -1.816 1.00 96.56 138 LYS A N 1
ATOM 1101 C CA . LYS A 1 138 ? -17.923 3.495 -1.441 1.00 96.56 138 LYS A CA 1
ATOM 1102 C C . LYS A 1 138 ? -18.305 2.353 -0.500 1.00 96.56 138 LYS A C 1
ATOM 1104 O O . LYS A 1 138 ? -19.052 2.573 0.448 1.00 96.56 138 LYS A O 1
ATOM 1109 N N . ALA A 1 139 ? -17.801 1.148 -0.764 1.00 96.62 139 ALA A N 1
ATOM 1110 C CA . ALA A 1 139 ? -18.031 -0.014 0.087 1.00 96.62 139 ALA A CA 1
ATOM 1111 C C . ALA A 1 139 ? -17.295 0.132 1.428 1.00 96.62 139 ALA A C 1
ATOM 1113 O O . ALA A 1 139 ? -17.868 -0.153 2.477 1.00 96.62 139 ALA A O 1
ATOM 1114 N N . ALA A 1 140 ? -16.068 0.659 1.400 1.00 97.12 140 ALA A N 1
ATOM 1115 C CA . ALA A 1 140 ? -15.289 0.974 2.590 1.00 97.12 140 ALA A CA 1
ATOM 1116 C C . ALA A 1 140 ? -16.008 2.006 3.475 1.00 97.12 140 ALA A C 1
ATOM 1118 O O . ALA A 1 140 ? -16.169 1.778 4.668 1.00 97.12 140 ALA A O 1
ATOM 1119 N N . GLU A 1 141 ? -16.527 3.093 2.896 1.00 97.69 141 GLU A N 1
ATOM 1120 C CA . GLU A 1 141 ? -17.291 4.104 3.635 1.00 97.69 141 GLU A CA 1
ATOM 1121 C C . GLU A 1 141 ? -18.593 3.550 4.228 1.00 97.69 141 GLU A C 1
ATOM 1123 O O . GLU A 1 141 ? -18.962 3.902 5.348 1.00 97.69 141 GLU A O 1
ATOM 1128 N N . ALA A 1 142 ? -19.301 2.685 3.497 1.00 96.69 142 ALA A N 1
ATOM 1129 C CA . ALA A 1 142 ? -20.505 2.042 4.010 1.00 96.69 142 ALA A CA 1
ATOM 1130 C C . ALA A 1 142 ? -20.193 1.136 5.212 1.00 96.69 142 ALA A C 1
ATOM 1132 O O . ALA A 1 142 ? -20.898 1.201 6.217 1.00 96.69 142 ALA A O 1
ATOM 1133 N N . PHE A 1 143 ? -19.126 0.337 5.133 1.00 96.19 143 PHE A N 1
ATOM 1134 C CA . PHE A 1 143 ? -18.719 -0.555 6.218 1.00 96.19 143 PHE A CA 1
ATOM 1135 C C . PHE A 1 143 ? -18.192 0.207 7.442 1.00 96.19 143 PHE A C 1
ATOM 1137 O O . PHE A 1 143 ? -18.542 -0.118 8.572 1.00 96.19 143 PHE A O 1
ATOM 1144 N N . ASP A 1 144 ? -17.429 1.276 7.224 1.00 95.44 144 ASP A N 1
ATOM 1145 C CA . ASP A 1 144 ? -16.928 2.166 8.276 1.00 95.44 144 ASP A CA 1
ATOM 1146 C C . ASP A 1 144 ? -18.067 2.784 9.108 1.00 95.44 144 ASP A C 1
ATOM 1148 O O . ASP A 1 144 ? -18.010 2.812 10.336 1.00 95.44 144 ASP A O 1
ATOM 1152 N N . LYS A 1 145 ? -19.170 3.183 8.457 1.00 95.69 145 LYS A N 1
ATOM 1153 C CA . LYS A 1 145 ? -20.382 3.660 9.150 1.00 95.69 145 LYS A CA 1
ATOM 1154 C C . LYS A 1 145 ? -21.030 2.581 10.020 1.00 95.69 145 LYS A C 1
ATOM 1156 O O . LYS A 1 145 ? -21.529 2.905 11.094 1.00 95.69 145 LYS A O 1
ATOM 1161 N N . VAL A 1 146 ? -21.025 1.323 9.571 1.00 94.50 146 VAL A N 1
ATOM 1162 C CA . VAL A 1 146 ? -21.541 0.190 10.359 1.00 94.50 146 VAL A CA 1
ATOM 1163 C C . VAL A 1 146 ? -20.679 -0.024 11.602 1.00 94.50 146 VAL A C 1
ATOM 1165 O O . VAL A 1 146 ? -21.222 -0.097 12.700 1.00 94.50 146 VAL A O 1
ATOM 1168 N N . LEU A 1 147 ? -19.349 -0.038 11.457 1.00 90.94 147 LEU A N 1
ATOM 1169 C CA . LEU A 1 147 ? -18.436 -0.188 12.596 1.00 90.94 147 LEU A CA 1
ATOM 1170 C C . LEU A 1 147 ? -18.611 0.933 13.627 1.00 90.94 147 LEU A C 1
ATOM 1172 O O . LEU A 1 147 ? -18.706 0.655 14.820 1.00 90.94 147 LEU A O 1
ATOM 1176 N N . HIS A 1 148 ? -18.709 2.188 13.182 1.00 89.12 148 HIS A N 1
ATOM 1177 C CA . HIS A 1 148 ? -18.923 3.314 14.090 1.00 89.12 148 HIS A CA 1
ATOM 1178 C C . HIS A 1 148 ? -20.250 3.222 14.855 1.00 89.12 148 HIS A C 1
ATOM 1180 O O . HIS A 1 148 ? -20.264 3.461 16.062 1.00 89.12 148 HIS A O 1
ATOM 1186 N N . ALA A 1 149 ? -21.344 2.826 14.196 1.00 92.62 149 ALA A N 1
ATOM 1187 C CA . ALA A 1 149 ? -22.632 2.636 14.863 1.00 92.62 149 ALA A CA 1
ATOM 1188 C C . ALA A 1 149 ? -22.573 1.520 15.925 1.00 92.62 149 ALA A C 1
ATOM 1190 O O . ALA A 1 149 ? -23.024 1.711 17.053 1.00 92.62 149 ALA A O 1
ATOM 1191 N N . GLU A 1 150 ? -21.947 0.383 15.607 1.00 90.12 150 GLU A N 1
ATOM 1192 C CA . GLU A 1 150 ? -21.769 -0.729 16.553 1.00 90.12 150 GLU A CA 1
ATOM 1193 C C . GLU A 1 150 ? -20.903 -0.340 17.762 1.00 90.12 150 GLU A C 1
ATOM 1195 O O . GLU A 1 150 ? -21.161 -0.756 18.896 1.00 90.12 150 GLU A O 1
ATOM 1200 N N . GLU A 1 151 ? -19.870 0.478 17.552 1.00 83.88 151 GLU A N 1
ATOM 1201 C CA . GLU A 1 151 ? -19.051 0.995 18.646 1.00 83.88 151 GLU A CA 1
ATOM 1202 C C . GLU A 1 151 ? -19.815 1.951 19.559 1.00 83.88 151 GLU A C 1
ATOM 1204 O O . GLU A 1 151 ? -19.627 1.901 20.780 1.00 83.88 151 GLU A O 1
ATOM 1209 N N . GLU A 1 152 ? -20.659 2.818 18.998 1.00 87.62 152 GLU A N 1
ATOM 1210 C CA . GLU A 1 152 ? -21.526 3.712 19.766 1.00 87.62 152 GLU A CA 1
ATOM 1211 C C . GLU A 1 152 ? -22.546 2.922 20.594 1.00 87.62 152 GLU A C 1
ATOM 1213 O O . GLU A 1 152 ? -22.688 3.181 21.792 1.00 87.62 152 GLU A O 1
ATOM 1218 N N . GLU A 1 153 ? -23.176 1.899 20.012 1.00 89.88 153 GLU A N 1
ATOM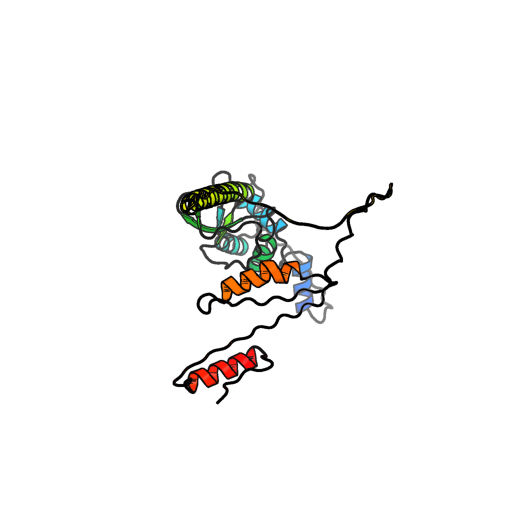 1219 C CA . GLU A 1 153 ? -24.081 0.992 20.726 1.00 89.88 153 GLU A CA 1
ATOM 1220 C C . GLU A 1 153 ? -23.365 0.246 21.861 1.00 89.88 153 GLU A C 1
ATOM 1222 O O . GLU A 1 153 ? -23.860 0.197 22.992 1.00 89.88 153 GLU A O 1
ATOM 1227 N N . ARG A 1 154 ? -22.153 -0.269 21.610 1.00 86.69 154 ARG A N 1
ATOM 1228 C CA . ARG A 1 154 ? -21.332 -0.929 22.637 1.00 86.69 154 ARG A CA 1
ATOM 1229 C C . ARG A 1 154 ? -20.969 0.032 23.771 1.00 86.69 154 ARG A C 1
ATOM 1231 O O . ARG A 1 154 ? -21.052 -0.342 24.941 1.00 86.69 154 ARG A O 1
ATOM 1238 N N . LYS A 1 155 ? -20.580 1.270 23.449 1.00 80.38 155 LYS A N 1
ATOM 1239 C CA . LYS A 1 155 ? -20.271 2.308 24.449 1.00 80.38 155 LYS A CA 1
ATOM 1240 C C . LYS A 1 155 ? -21.512 2.677 25.269 1.00 80.38 155 LYS A C 1
ATOM 1242 O O . LYS A 1 155 ? -21.410 2.782 26.491 1.00 80.38 155 LYS A O 1
ATOM 1247 N N . ALA A 1 156 ? -22.678 2.807 24.635 1.00 83.88 156 ALA A N 1
ATOM 1248 C CA . ALA A 1 156 ? -23.943 3.075 25.317 1.00 83.88 156 ALA A CA 1
ATOM 1249 C C . ALA A 1 156 ? -24.349 1.927 26.260 1.00 83.88 156 ALA A C 1
ATOM 1251 O O . ALA A 1 156 ? -24.752 2.178 27.397 1.00 83.88 156 ALA A O 1
ATOM 1252 N N . ALA A 1 157 ? -24.172 0.669 25.842 1.00 79.31 157 ALA A N 1
ATOM 1253 C CA . ALA A 1 157 ? -24.448 -0.502 26.674 1.00 79.31 157 ALA A CA 1
ATOM 1254 C C . ALA A 1 157 ? -23.545 -0.569 27.922 1.00 79.31 157 ALA A C 1
ATOM 1256 O O . ALA A 1 157 ? -24.021 -0.873 29.017 1.00 79.31 157 ALA A O 1
ATOM 1257 N N . ILE A 1 158 ? -22.259 -0.225 27.784 1.00 76.50 158 ILE A N 1
ATOM 1258 C CA . ILE A 1 158 ? -21.310 -0.163 28.910 1.00 76.50 158 ILE A CA 1
ATOM 1259 C C . ILE A 1 158 ? -21.661 0.993 29.862 1.00 76.50 158 ILE A C 1
ATOM 1261 O O . ILE A 1 158 ? -21.639 0.815 31.080 1.00 76.50 158 ILE A O 1
ATOM 1265 N N . ALA A 1 159 ? -22.045 2.162 29.336 1.00 68.19 159 ALA A N 1
ATOM 1266 C CA . ALA A 1 159 ? -22.434 3.313 30.155 1.00 68.19 159 ALA A CA 1
ATOM 1267 C C . ALA A 1 159 ? -23.662 3.024 31.043 1.00 68.19 159 ALA A C 1
ATOM 1269 O O . ALA A 1 159 ? -23.722 3.485 32.184 1.00 68.19 159 ALA A O 1
ATOM 1270 N N . ILE A 1 160 ? -24.607 2.208 30.563 1.00 61.91 160 ILE A N 1
ATOM 1271 C CA . ILE A 1 160 ? -25.779 1.771 31.340 1.00 61.91 160 ILE A CA 1
ATOM 1272 C C . ILE A 1 160 ? -25.382 0.818 32.486 1.00 61.91 160 ILE A C 1
ATOM 1274 O O . ILE A 1 160 ? -26.001 0.856 33.548 1.00 61.91 160 ILE A O 1
ATOM 1278 N N . GLN A 1 161 ? -24.329 0.007 32.330 1.00 55.59 161 GLN A N 1
ATOM 1279 C CA . GLN A 1 161 ? -23.884 -0.939 33.365 1.00 55.59 161 GLN A CA 1
ATOM 1280 C C . GLN A 1 161 ? -23.084 -0.286 34.508 1.00 55.59 161 GLN A C 1
ATOM 1282 O O . GLN A 1 161 ? -23.130 -0.774 35.636 1.00 55.59 161 GLN A O 1
ATOM 1287 N N . VAL A 1 162 ? -22.391 0.833 34.262 1.00 53.78 162 VAL A N 1
ATOM 1288 C CA . VAL A 1 162 ? -21.583 1.534 35.288 1.00 53.78 162 VAL A CA 1
ATOM 1289 C C . VAL A 1 162 ? -22.420 2.516 36.134 1.00 53.78 162 VAL A C 1
ATOM 1291 O O . VAL A 1 162 ? -22.029 2.873 37.244 1.00 53.78 162 VAL A O 1
ATOM 1294 N N . GLY A 1 163 ? -23.624 2.893 35.688 1.00 47.00 163 GLY A N 1
ATOM 1295 C CA . GLY A 1 163 ? -24.538 3.806 36.401 1.00 47.00 163 GLY A CA 1
ATOM 1296 C C . GLY A 1 163 ? -25.246 3.237 37.647 1.00 47.00 163 GLY A C 1
ATOM 1297 O O . GLY A 1 163 ? -26.146 3.880 38.181 1.00 47.00 163 GLY A O 1
ATOM 1298 N N . GLY A 1 164 ? -24.875 2.041 38.115 1.00 38.41 164 GLY A N 1
ATOM 1299 C CA . GLY A 1 164 ? -25.595 1.283 39.146 1.00 38.41 164 GLY A CA 1
ATOM 1300 C C . GLY A 1 164 ? -25.180 1.497 40.609 1.00 38.41 164 GLY A C 1
ATOM 1301 O O . GLY A 1 164 ? -25.582 0.692 41.442 1.00 38.41 164 GLY A O 1
ATOM 1302 N N . HIS A 1 165 ? -24.382 2.512 40.961 1.00 38.75 165 HIS A N 1
ATOM 1303 C CA . HIS A 1 165 ? -24.046 2.832 42.364 1.00 38.75 165 HIS A CA 1
ATOM 1304 C C . HIS A 1 165 ? -24.165 4.338 42.651 1.00 38.75 165 HIS A C 1
ATOM 1306 O O . HIS A 1 165 ? -23.185 5.033 42.906 1.00 38.75 165 HIS A O 1
ATOM 1312 N N . ALA A 1 166 ? -25.397 4.849 42.642 1.00 35.84 166 ALA A N 1
ATOM 1313 C CA . ALA A 1 166 ? -25.732 6.104 43.311 1.00 35.84 166 ALA A CA 1
ATOM 1314 C C . ALA A 1 166 ? -26.239 5.776 44.727 1.00 35.84 166 ALA A C 1
ATOM 1316 O O . ALA A 1 166 ? -27.410 5.455 44.927 1.00 35.84 166 ALA A O 1
ATOM 1317 N N . VAL A 1 167 ? -25.343 5.828 45.717 1.00 32.94 167 VAL A N 1
ATOM 1318 C CA . VAL A 1 167 ? -25.735 5.852 47.132 1.00 32.94 167 VAL A CA 1
ATOM 1319 C C . VAL A 1 167 ? -26.288 7.244 47.430 1.00 32.94 167 VAL A C 1
ATOM 1321 O O . VAL A 1 167 ? -25.558 8.231 47.486 1.00 32.94 167 VAL A O 1
ATOM 1324 N N . LEU A 1 168 ? -27.607 7.312 47.583 1.00 40.94 168 LEU A N 1
ATOM 1325 C CA . LEU A 1 168 ? -28.324 8.456 48.128 1.00 40.94 168 LEU A CA 1
ATOM 1326 C C . LEU A 1 168 ? -28.106 8.491 49.645 1.00 40.94 168 LEU A C 1
ATOM 1328 O O . LEU A 1 168 ? -28.640 7.645 50.359 1.00 40.94 168 LEU A O 1
ATOM 1332 N N . THR A 1 169 ? -27.385 9.495 50.143 1.00 31.86 169 THR A N 1
ATOM 1333 C CA . THR A 1 169 ? -27.384 9.822 51.575 1.00 31.86 169 THR A CA 1
ATOM 1334 C C . THR A 1 169 ? -27.999 11.201 51.773 1.00 31.86 169 THR A C 1
ATOM 1336 O O . THR A 1 169 ? -27.344 12.234 51.661 1.00 31.86 169 THR A O 1
ATOM 1339 N N . THR A 1 170 ? -29.297 11.204 52.057 1.00 38.94 170 THR A N 1
ATOM 1340 C CA . THR A 1 170 ? -30.033 12.313 52.673 1.00 38.94 170 THR A CA 1
ATOM 1341 C C . THR A 1 170 ? -29.628 12.460 54.140 1.00 38.94 170 THR A C 1
ATOM 1343 O O . THR A 1 170 ? -29.727 11.502 54.903 1.00 38.94 170 THR A O 1
ATOM 1346 N N . GLY A 1 171 ? -29.237 13.669 54.547 1.00 32.78 171 GLY A N 1
ATOM 1347 C CA . GLY A 1 171 ? -28.969 14.024 55.941 1.00 32.78 171 GLY A CA 1
ATOM 1348 C C . GLY A 1 171 ? -29.177 15.518 56.187 1.00 32.78 171 GLY A C 1
ATOM 1349 O O . GLY A 1 171 ? -28.335 16.343 55.853 1.00 32.78 171 GLY A O 1
ATOM 1350 N N . THR A 1 172 ? -30.337 15.845 56.744 1.00 33.38 172 THR A N 1
ATOM 1351 C CA . THR A 1 172 ? -30.822 17.173 57.142 1.00 33.38 172 THR A CA 1
ATOM 1352 C C . THR A 1 172 ? -30.238 17.595 58.498 1.00 33.38 172 THR A C 1
ATOM 1354 O O . THR A 1 172 ? -30.320 16.785 59.411 1.00 33.38 172 THR A O 1
ATOM 1357 N N . SER A 1 173 ? -29.750 18.843 58.660 1.00 31.02 173 SER A N 1
ATOM 1358 C CA . SER A 1 173 ? -30.093 19.780 59.771 1.00 31.02 173 SER A CA 1
ATOM 1359 C C . SER A 1 173 ? -29.097 20.950 59.969 1.00 31.02 173 SER A C 1
ATOM 1361 O O . SER A 1 173 ? -27.939 20.753 60.316 1.00 31.02 173 SER A O 1
ATOM 1363 N N . THR A 1 174 ? -29.619 22.168 59.772 1.00 33.12 174 THR A N 1
ATOM 1364 C CA . THR A 1 174 ? -29.417 23.466 60.474 1.00 33.12 174 THR A CA 1
ATOM 1365 C C . THR A 1 174 ? -28.380 23.624 61.608 1.00 33.12 174 THR A C 1
ATOM 1367 O O . THR A 1 174 ? -28.523 22.962 62.628 1.00 33.12 174 THR A O 1
ATOM 1370 N N . SER A 1 175 ? -27.512 24.658 61.528 1.00 31.36 175 SER A N 1
ATOM 1371 C CA . SER A 1 175 ? -27.541 25.901 62.359 1.00 31.36 175 SER A CA 1
ATOM 1372 C C . SER A 1 175 ? -26.285 26.802 62.186 1.00 31.36 175 SER A C 1
ATOM 1374 O O . SER A 1 175 ? -25.161 26.316 62.178 1.00 31.36 175 SER A O 1
ATOM 1376 N N . THR A 1 176 ? -26.526 28.113 62.060 1.00 31.81 176 THR A N 1
ATOM 1377 C CA . THR A 1 176 ? -25.677 29.340 61.946 1.00 31.81 176 THR A CA 1
ATOM 1378 C C . THR A 1 176 ? -24.882 29.706 63.237 1.00 31.81 176 THR A C 1
ATOM 1380 O O . THR A 1 176 ? -25.077 28.987 64.215 1.00 31.81 176 THR A O 1
ATOM 1383 N N . PRO A 1 177 ? -24.132 30.852 63.385 1.00 54.88 177 PRO A N 1
ATOM 1384 C CA . PRO A 1 177 ? -23.633 31.907 62.453 1.00 54.88 177 PRO A CA 1
ATOM 1385 C C . PRO A 1 177 ? -22.181 32.448 62.732 1.00 54.88 177 PRO A C 1
ATOM 1387 O O . PRO A 1 177 ? -21.500 31.982 63.640 1.00 54.88 177 PRO A O 1
ATOM 1390 N N . SER A 1 178 ? -21.798 33.541 62.025 1.00 30.59 178 SER A N 1
ATOM 1391 C CA . SER A 1 178 ? -20.851 34.642 62.396 1.00 30.59 178 SER A CA 1
ATOM 1392 C C . SER A 1 178 ? -19.532 34.664 61.591 1.00 30.59 178 SER A C 1
ATOM 1394 O O . SER A 1 178 ? -18.918 33.621 61.434 1.00 30.59 178 SER A O 1
ATOM 1396 N N . ARG A 1 179 ? -18.952 35.769 61.086 1.00 38.09 179 ARG A N 1
ATOM 1397 C CA . ARG A 1 179 ? -19.288 37.197 60.857 1.00 38.09 179 ARG A CA 1
ATOM 1398 C C . ARG A 1 179 ? -18.057 37.837 60.171 1.00 38.09 179 ARG A C 1
A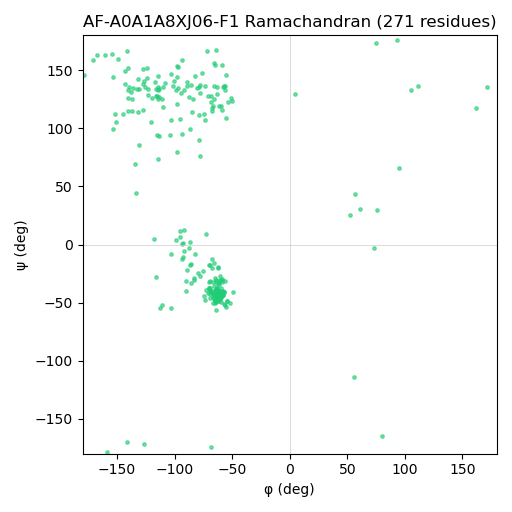TOM 1400 O O . ARG A 1 179 ? -16.939 37.529 60.566 1.00 38.09 179 ARG A O 1
ATOM 1407 N N . GLY A 1 180 ? -18.280 38.806 59.275 1.00 30.14 180 GLY A N 1
ATOM 1408 C CA . GLY A 1 180 ? -17.311 39.846 58.861 1.00 30.14 180 GLY A CA 1
ATOM 1409 C C . GLY A 1 180 ? -16.704 39.611 57.470 1.00 30.14 180 GLY A C 1
ATOM 1410 O O . GLY A 1 180 ? -16.286 38.503 57.181 1.00 30.14 180 GLY A O 1
ATOM 1411 N N . MET A 1 181 ? -16.611 40.568 56.546 1.00 31.34 181 MET A N 1
ATOM 1412 C CA . MET A 1 181 ? -16.719 42.028 56.626 1.00 31.34 181 MET A CA 1
ATOM 1413 C C . MET A 1 181 ? -17.021 42.589 55.216 1.00 31.34 181 MET A C 1
ATOM 1415 O O . MET A 1 181 ? -16.863 41.904 54.210 1.00 31.34 181 MET A O 1
ATOM 1419 N N . GLU A 1 182 ? -17.488 43.829 55.198 1.00 34.22 182 GLU A N 1
ATOM 1420 C CA . GLU A 1 182 ? -18.196 44.587 54.164 1.00 34.22 182 GLU A CA 1
ATOM 1421 C C . GLU A 1 182 ? -17.442 44.915 52.853 1.00 34.22 182 GLU A C 1
ATOM 1423 O O . GLU A 1 182 ? -16.224 45.061 52.800 1.00 34.22 182 GLU A O 1
ATOM 1428 N N . THR A 1 183 ? -18.244 45.103 51.798 1.00 40.62 183 THR A N 1
ATOM 1429 C CA . THR A 1 183 ? -17.952 45.745 50.498 1.00 40.62 183 THR A CA 1
ATOM 1430 C C . THR A 1 183 ? -17.619 47.248 50.628 1.00 40.62 183 THR A C 1
ATOM 1432 O O . THR A 1 183 ? -17.977 47.854 51.636 1.00 40.62 183 THR A O 1
ATOM 1435 N N . PRO A 1 184 ? -17.089 47.914 49.579 1.00 44.12 184 PRO A N 1
ATOM 1436 C CA . PRO A 1 184 ? -18.020 48.625 48.690 1.00 44.12 184 PRO A CA 1
ATOM 1437 C C . PRO A 1 184 ? -17.687 48.544 47.189 1.00 44.12 184 PRO A C 1
ATOM 1439 O O . PRO A 1 184 ? -16.545 48.419 46.755 1.00 44.12 184 PRO A O 1
ATOM 1442 N N . VAL A 1 185 ? -18.757 48.640 46.406 1.00 43.44 185 VAL A N 1
ATOM 1443 C CA . VAL A 1 185 ? -18.821 48.644 44.942 1.00 43.44 185 VAL A CA 1
ATOM 1444 C C . VAL A 1 185 ? -18.421 50.018 44.388 1.00 43.44 185 VAL A C 1
ATOM 1446 O O . VAL A 1 185 ? -18.901 51.039 44.874 1.00 43.44 185 VAL A O 1
ATOM 1449 N N . GLY A 1 186 ? -17.610 50.033 43.324 1.00 31.95 186 GLY A N 1
ATOM 1450 C CA . GLY A 1 186 ? -17.381 51.183 42.440 1.00 31.95 186 GLY A CA 1
ATOM 1451 C C . GLY A 1 186 ? -17.688 50.806 40.977 1.00 31.95 186 GLY A C 1
ATOM 1452 O O . GLY A 1 186 ? -17.453 49.656 40.599 1.00 31.95 186 GLY A O 1
ATOM 1453 N N . PRO A 1 187 ? -18.259 51.708 40.156 1.00 45.34 187 PRO A N 1
ATOM 1454 C CA . PRO A 1 187 ? -18.939 51.348 38.913 1.00 45.34 187 PRO A CA 1
ATOM 1455 C C . PRO A 1 187 ? -17.995 51.312 37.699 1.00 45.34 187 PRO A C 1
ATOM 1457 O O . PRO A 1 187 ? -17.183 52.211 37.507 1.00 45.34 187 PRO A O 1
ATOM 1460 N N . GLY A 1 188 ? -18.181 50.321 36.821 1.00 47.81 188 GLY A N 1
ATOM 1461 C CA . GLY A 1 188 ? -17.697 50.383 35.436 1.00 47.81 188 GLY A CA 1
ATOM 1462 C C . GLY A 1 188 ? -16.337 49.741 35.156 1.00 47.81 188 GLY A C 1
ATOM 1463 O O . GLY A 1 188 ? -15.414 50.413 34.712 1.00 47.81 188 GLY A O 1
ATOM 1464 N N . TYR A 1 189 ? -16.233 48.420 35.293 1.00 34.06 189 TYR A N 1
ATOM 1465 C CA . TYR A 1 189 ? -15.231 47.649 34.555 1.00 34.06 189 TYR A CA 1
ATOM 1466 C C . TYR A 1 189 ? -15.833 46.290 34.196 1.00 34.06 189 TYR A C 1
ATOM 1468 O O . TYR A 1 189 ? -16.132 45.488 35.077 1.00 34.06 189 TYR A O 1
ATOM 1476 N N . LYS A 1 190 ? -16.068 46.035 32.904 1.00 48.25 190 LYS A N 1
ATOM 1477 C CA . LYS A 1 190 ? -16.225 44.660 32.417 1.00 48.25 190 LYS A CA 1
ATOM 1478 C C . LYS A 1 190 ? -14.805 44.101 32.311 1.00 48.25 190 LYS A C 1
ATOM 1480 O O . LYS A 1 190 ? -14.069 44.602 31.463 1.00 48.25 190 LYS A O 1
ATOM 1485 N N . PRO A 1 191 ? -14.386 43.125 33.134 1.00 41.91 191 PRO A N 1
ATOM 1486 C CA . PRO A 1 191 ? -13.119 42.463 32.892 1.00 41.91 191 PRO A CA 1
ATOM 1487 C C . PRO A 1 191 ? -13.261 41.659 31.599 1.00 41.91 191 PRO A C 1
ATOM 1489 O O . PRO A 1 191 ? -14.077 40.743 31.494 1.00 41.91 191 PRO A O 1
ATOM 1492 N N . GLU A 1 192 ? -12.500 42.058 30.587 1.00 50.19 192 GLU A N 1
ATOM 1493 C CA . GLU A 1 192 ? -12.241 41.238 29.412 1.00 50.19 192 GLU A CA 1
ATOM 1494 C C . GLU A 1 192 ? -11.648 39.901 29.901 1.00 50.19 192 GLU A C 1
ATOM 1496 O O . GLU A 1 192 ? -10.789 39.915 30.793 1.00 50.19 192 GLU A O 1
ATOM 1501 N N . PRO A 1 193 ? -12.127 38.740 29.415 1.00 53.47 193 PRO A N 1
ATOM 1502 C CA . PRO A 1 193 ? -11.655 37.457 29.914 1.00 53.47 193 PRO A CA 1
ATOM 1503 C C . PRO A 1 193 ? -10.134 37.361 29.723 1.00 53.47 193 PRO A C 1
ATOM 1505 O O . PRO A 1 193 ? -9.627 37.726 28.656 1.00 53.47 193 PRO A O 1
ATOM 1508 N N . PRO A 1 194 ? -9.381 36.884 30.730 1.00 50.56 194 PRO A N 1
ATOM 1509 C CA . PRO A 1 194 ? -7.935 36.793 30.629 1.00 50.56 194 PRO A CA 1
ATOM 1510 C C . PRO A 1 194 ? -7.580 35.888 29.448 1.00 50.56 194 PRO A C 1
ATOM 1512 O O . PRO A 1 194 ? -7.956 34.715 29.417 1.00 50.56 194 PRO A O 1
ATOM 1515 N N . LYS A 1 195 ? -6.857 36.431 28.458 1.00 56.97 195 LYS A N 1
ATOM 1516 C CA . LYS A 1 195 ? -6.265 35.636 27.376 1.00 56.97 195 LYS A CA 1
ATOM 1517 C C . LYS A 1 195 ? -5.400 34.562 28.023 1.00 56.97 195 LYS A C 1
ATOM 1519 O O . LYS A 1 195 ? -4.358 34.874 28.597 1.00 56.97 195 LYS A O 1
ATOM 1524 N N . ALA A 1 196 ? -5.860 33.314 27.946 1.00 59.41 196 ALA A N 1
ATOM 1525 C CA . ALA A 1 196 ? -5.155 32.167 28.488 1.00 59.41 196 ALA A CA 1
ATOM 1526 C C . ALA A 1 196 ? -3.702 32.193 28.000 1.00 59.41 196 ALA A C 1
ATOM 1528 O O . ALA A 1 196 ? -3.433 32.263 26.795 1.00 59.41 196 ALA A O 1
ATOM 1529 N N . ALA A 1 197 ? -2.763 32.192 28.946 1.00 58.16 197 ALA A N 1
ATOM 1530 C CA . ALA A 1 197 ? -1.346 32.125 28.643 1.00 58.16 197 ALA A CA 1
ATOM 1531 C C . ALA A 1 197 ? -1.089 30.908 27.744 1.00 58.16 197 ALA A C 1
ATOM 1533 O O . ALA A 1 197 ? -1.429 29.776 28.095 1.00 58.16 197 ALA A O 1
ATOM 1534 N N . LYS A 1 198 ? -0.509 31.147 26.564 1.00 70.56 198 LYS A N 1
ATOM 1535 C CA . LYS A 1 198 ? -0.125 30.076 25.640 1.00 70.56 198 LYS A CA 1
ATOM 1536 C C . LYS A 1 198 ? 0.863 29.160 26.367 1.00 70.56 198 LYS A C 1
ATOM 1538 O O . LYS A 1 198 ? 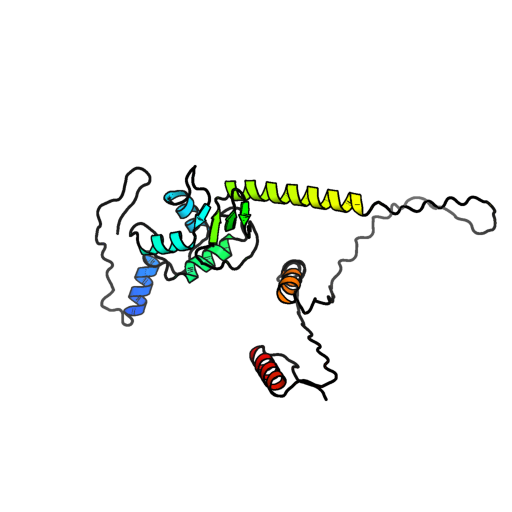1.946 29.618 26.733 1.00 70.56 198 LYS A O 1
ATOM 1543 N N . ARG A 1 199 ? 0.490 27.897 26.596 1.00 76.12 199 ARG A N 1
ATOM 1544 C CA . ARG A 1 199 ? 1.386 26.884 27.175 1.00 76.12 199 ARG A CA 1
ATOM 1545 C C . ARG A 1 199 ? 2.511 26.617 26.174 1.00 76.12 199 ARG A C 1
ATOM 1547 O O . ARG A 1 199 ? 2.236 26.370 25.005 1.00 76.12 199 ARG A O 1
ATOM 1554 N N . ARG A 1 200 ? 3.764 26.759 26.615 1.00 81.62 200 ARG A N 1
ATOM 1555 C CA . ARG A 1 200 ? 4.957 26.735 25.741 1.00 81.62 200 ARG A CA 1
ATOM 1556 C C . ARG A 1 200 ? 5.737 25.421 25.790 1.00 81.62 200 ARG A C 1
ATOM 1558 O O . ARG A 1 200 ? 6.662 25.253 25.006 1.00 81.62 200 ARG A O 1
ATOM 1565 N N . SER A 1 201 ? 5.393 24.521 26.704 1.00 78.00 201 SER A N 1
ATOM 1566 C CA . SER A 1 201 ? 6.058 23.232 26.883 1.00 78.00 201 SER A CA 1
ATOM 1567 C C . SER A 1 201 ? 5.045 22.152 27.255 1.00 78.00 201 SER A C 1
ATOM 1569 O O . SER A 1 201 ? 4.026 22.431 27.892 1.00 78.00 201 SER A O 1
ATOM 1571 N N . PHE A 1 202 ? 5.344 20.923 26.842 1.00 84.81 202 PHE A N 1
ATOM 1572 C CA . PHE A 1 202 ? 4.635 19.706 27.213 1.00 84.81 202 PHE A CA 1
ATOM 1573 C C . PHE A 1 202 ? 5.654 18.719 27.791 1.00 84.81 202 PHE A C 1
ATOM 1575 O O . PHE A 1 202 ? 6.749 18.578 27.249 1.00 84.81 202 PHE A O 1
ATOM 1582 N N . PHE A 1 203 ? 5.298 18.078 28.899 1.00 84.44 203 PHE A N 1
ATOM 1583 C CA . PHE A 1 203 ? 6.043 16.986 29.514 1.00 84.44 203 PHE A CA 1
ATOM 1584 C C . PHE A 1 203 ? 5.022 15.937 29.944 1.00 84.44 203 PHE A C 1
ATOM 1586 O O . PHE A 1 203 ? 4.014 16.288 30.561 1.00 84.44 203 PHE A O 1
ATOM 1593 N N . GLY A 1 204 ? 5.272 14.679 29.604 1.00 77.00 204 GLY A N 1
ATOM 1594 C CA . GLY A 1 204 ? 4.387 13.570 29.924 1.00 77.00 204 GLY A CA 1
ATOM 1595 C C . GLY A 1 204 ? 5.172 12.272 30.022 1.00 77.00 204 GLY A C 1
ATOM 1596 O O . GLY A 1 204 ? 6.118 12.064 29.265 1.00 77.00 204 GLY A O 1
ATOM 1597 N N . THR A 1 205 ? 4.749 11.422 30.951 1.00 87.75 205 THR A N 1
ATOM 1598 C CA . THR A 1 205 ? 5.271 10.072 31.163 1.00 87.75 205 THR A CA 1
ATOM 1599 C C . THR A 1 205 ? 4.090 9.113 31.137 1.00 87.75 205 THR A C 1
ATOM 1601 O O . THR A 1 205 ? 3.021 9.441 31.654 1.00 87.75 205 THR A O 1
ATOM 1604 N N . VAL A 1 206 ? 4.276 7.945 30.532 1.00 88.44 206 VAL A N 1
ATOM 1605 C CA . VAL A 1 206 ? 3.282 6.872 30.503 1.00 88.44 206 VAL A CA 1
ATOM 1606 C C . VAL A 1 206 ? 3.984 5.548 30.770 1.00 88.44 206 VAL A C 1
ATOM 1608 O O . VAL A 1 206 ? 5.053 5.292 30.219 1.00 88.44 206 VAL A O 1
ATOM 1611 N N . GLU A 1 207 ? 3.395 4.728 31.632 1.00 89.56 207 GLU A N 1
ATOM 1612 C CA . GLU A 1 207 ? 3.855 3.364 31.875 1.00 89.56 207 GLU A CA 1
ATOM 1613 C C . GLU A 1 207 ? 3.185 2.431 30.868 1.00 89.56 207 GLU A C 1
ATOM 1615 O O . GLU A 1 207 ? 1.962 2.441 30.713 1.00 89.56 207 GLU A O 1
ATOM 1620 N N . LEU A 1 208 ? 3.992 1.641 30.160 1.00 90.50 208 LEU A N 1
ATOM 1621 C CA . LEU A 1 208 ? 3.505 0.699 29.158 1.00 90.50 208 LEU A CA 1
ATOM 1622 C C . LEU A 1 208 ? 3.397 -0.705 29.752 1.00 90.50 208 LEU A C 1
ATOM 1624 O O . LEU A 1 208 ? 4.243 -1.143 30.529 1.00 90.50 208 LEU A O 1
ATOM 1628 N N . ASN A 1 209 ? 2.379 -1.444 29.324 1.00 85.81 209 ASN A N 1
ATOM 1629 C CA . ASN A 1 209 ? 2.223 -2.856 29.618 1.00 85.81 209 ASN A CA 1
ATOM 1630 C C . ASN A 1 209 ? 3.346 -3.653 28.923 1.00 85.81 209 ASN A C 1
ATOM 1632 O O . ASN A 1 209 ? 3.399 -3.677 27.687 1.00 85.81 209 ASN A O 1
ATOM 1636 N N . PRO A 1 210 ? 4.197 -4.375 29.676 1.00 87.06 210 PRO A N 1
ATOM 1637 C CA . PRO A 1 210 ? 5.329 -5.111 29.115 1.00 87.06 210 PRO A CA 1
ATOM 1638 C C . PRO A 1 210 ? 4.919 -6.283 28.209 1.00 87.06 210 PRO A C 1
ATOM 1640 O O . PRO A 1 210 ? 5.736 -6.754 27.420 1.00 87.06 210 PRO A O 1
ATOM 1643 N N . LEU A 1 211 ? 3.660 -6.738 28.264 1.00 88.88 211 LEU A N 1
ATOM 1644 C CA . LEU A 1 211 ? 3.123 -7.771 27.367 1.00 88.88 211 LEU A CA 1
ATOM 1645 C C . LEU A 1 211 ? 2.582 -7.203 26.048 1.00 88.88 211 LEU A C 1
ATOM 1647 O O . LEU A 1 211 ? 2.403 -7.942 25.081 1.00 88.88 211 LEU A O 1
ATOM 1651 N N . GLN A 1 212 ? 2.314 -5.897 25.997 1.00 87.75 212 GLN A N 1
ATOM 1652 C CA . GLN A 1 212 ? 1.790 -5.205 24.820 1.00 87.75 212 GLN A CA 1
ATOM 1653 C C . GLN A 1 212 ? 2.537 -3.886 24.523 1.00 87.75 212 GLN A C 1
ATOM 1655 O O . GLN A 1 212 ? 1.899 -2.886 24.191 1.00 87.75 212 GLN A O 1
ATOM 1660 N N . PRO A 1 213 ? 3.884 -3.843 24.575 1.00 85.62 213 PRO A N 1
ATOM 1661 C CA . PRO A 1 213 ? 4.617 -2.583 24.475 1.00 85.62 213 PRO A CA 1
ATOM 1662 C C . PRO A 1 213 ? 4.553 -1.992 23.064 1.00 85.62 213 PRO A C 1
ATOM 1664 O O . PRO A 1 213 ? 4.523 -0.780 22.900 1.00 85.62 213 PRO A O 1
ATOM 1667 N N . LYS A 1 214 ? 4.492 -2.842 22.030 1.00 85.69 214 LYS A N 1
ATOM 1668 C CA . LYS A 1 214 ? 4.408 -2.410 20.627 1.00 85.69 214 LYS A CA 1
ATOM 1669 C C . LYS A 1 214 ? 3.117 -1.647 20.297 1.00 85.69 214 LYS A C 1
ATOM 1671 O O . LYS A 1 214 ? 3.249 -0.529 19.811 1.00 85.69 214 LYS A O 1
ATOM 1676 N N . PRO A 1 215 ? 1.905 -2.195 20.526 1.00 84.12 215 PRO A N 1
ATOM 1677 C CA . PRO A 1 215 ? 0.674 -1.466 20.222 1.00 84.12 215 PRO A CA 1
ATOM 1678 C C . PRO A 1 215 ? 0.543 -0.197 21.069 1.00 84.12 215 PRO A C 1
ATOM 1680 O O . PRO A 1 215 ? 0.266 0.855 20.517 1.00 84.12 215 PRO A O 1
ATOM 1683 N N . GLN A 1 216 ? 0.865 -0.251 22.366 1.00 87.44 216 GLN A N 1
ATOM 1684 C CA . GLN A 1 216 ? 0.724 0.923 23.233 1.00 87.44 216 GLN A CA 1
ATOM 1685 C C . GLN A 1 216 ? 1.732 2.032 22.924 1.00 87.44 216 GLN A C 1
ATOM 1687 O O . GLN A 1 216 ? 1.396 3.210 22.989 1.00 87.44 216 GLN A O 1
ATOM 1692 N N . PHE A 1 217 ? 2.974 1.685 22.571 1.00 93.62 217 PHE A N 1
ATOM 1693 C CA . PHE A 1 217 ? 3.911 2.694 22.081 1.00 93.62 217 PHE A CA 1
ATOM 1694 C C . PHE A 1 217 ? 3.458 3.265 20.730 1.00 93.62 217 PHE A C 1
ATOM 1696 O O . PHE A 1 217 ? 3.667 4.447 20.483 1.00 93.62 217 PHE A O 1
ATOM 1703 N N . GLY A 1 218 ? 2.797 2.455 19.894 1.00 90.88 218 GLY A N 1
ATOM 1704 C CA . GLY A 1 218 ? 2.088 2.921 18.700 1.00 90.88 218 GLY A CA 1
ATOM 1705 C C . GLY A 1 218 ? 1.048 3.989 19.035 1.00 90.88 218 GLY A C 1
ATOM 1706 O O . GLY A 1 218 ? 1.146 5.093 18.515 1.00 90.88 218 GLY A O 1
ATOM 1707 N N . ASP A 1 219 ? 0.161 3.720 19.998 1.00 91.06 219 ASP A N 1
ATOM 1708 C CA . ASP A 1 219 ? -0.851 4.686 20.453 1.00 91.06 219 ASP A CA 1
ATOM 1709 C C . ASP A 1 219 ? -0.207 5.999 20.942 1.00 91.06 219 ASP A C 1
ATOM 1711 O O . ASP A 1 219 ? -0.669 7.092 20.626 1.00 91.06 219 ASP A O 1
ATOM 1715 N N . VAL A 1 220 ? 0.909 5.926 21.680 1.00 91.94 220 VAL A N 1
ATOM 1716 C CA . VAL A 1 220 ? 1.657 7.122 22.120 1.00 91.94 220 VAL A CA 1
ATOM 1717 C C . VAL A 1 220 ? 2.218 7.900 20.930 1.00 91.94 220 VAL A C 1
ATOM 1719 O O . VAL A 1 220 ? 2.221 9.138 20.935 1.00 91.94 220 VAL A O 1
ATOM 1722 N N . VAL A 1 221 ? 2.716 7.195 19.916 1.00 91.62 221 VAL A N 1
ATOM 1723 C CA . VAL A 1 221 ? 3.223 7.830 18.704 1.00 91.62 221 VAL A CA 1
ATOM 1724 C C . VAL A 1 221 ? 2.087 8.537 17.966 1.00 91.62 221 VAL A C 1
ATOM 1726 O O . VAL A 1 221 ? 2.209 9.727 17.670 1.00 91.62 221 VAL A O 1
ATOM 1729 N N . ASP A 1 222 ? 0.980 7.847 17.738 1.00 86.56 222 ASP A N 1
ATOM 1730 C CA . ASP A 1 222 ? -0.128 8.346 16.927 1.00 86.56 222 ASP A CA 1
ATOM 1731 C C . ASP A 1 222 ? -0.871 9.498 17.618 1.00 86.56 222 ASP A C 1
ATOM 1733 O O . ASP A 1 222 ? -1.137 10.533 17.005 1.00 86.56 222 ASP A O 1
ATOM 1737 N N . GLU A 1 223 ? -1.123 9.384 18.922 1.00 91.00 223 GLU A N 1
ATOM 1738 C CA . GLU A 1 223 ? -1.938 10.361 19.651 1.00 91.00 223 GLU A CA 1
ATOM 1739 C C . GLU A 1 223 ? -1.130 11.565 20.156 1.00 91.00 223 GLU A C 1
ATOM 1741 O O . GLU A 1 223 ? -1.640 12.687 20.222 1.00 91.00 223 GLU A O 1
ATOM 1746 N N . ILE A 1 224 ? 0.144 11.368 20.519 1.00 91.06 224 ILE A N 1
ATOM 1747 C CA . ILE A 1 224 ? 0.960 12.417 21.152 1.00 91.06 224 ILE A CA 1
ATOM 1748 C C . ILE A 1 224 ? 2.090 12.881 20.241 1.00 91.06 224 ILE A C 1
ATOM 1750 O O . ILE A 1 224 ? 2.223 14.081 19.981 1.00 91.06 224 ILE A O 1
ATOM 1754 N N . VAL A 1 225 ? 2.926 11.959 19.757 1.00 91.19 225 VAL A N 1
ATOM 1755 C CA . VAL A 1 225 ? 4.117 12.324 18.973 1.00 91.19 225 VAL A CA 1
ATOM 1756 C C . VAL A 1 225 ? 3.707 12.990 17.666 1.00 91.19 225 VAL A C 1
ATOM 1758 O O . VAL A 1 225 ? 4.241 14.051 17.347 1.00 91.19 225 VAL A O 1
ATOM 1761 N N . MET A 1 226 ? 2.735 12.432 16.940 1.00 85.56 226 MET A N 1
ATOM 1762 C CA . MET A 1 226 ? 2.265 13.003 15.676 1.00 85.56 226 MET A CA 1
ATOM 1763 C C . MET A 1 226 ? 1.613 14.375 15.867 1.00 85.56 226 MET A C 1
ATOM 1765 O O . MET A 1 226 ? 1.864 15.278 15.069 1.00 85.56 226 MET A O 1
ATOM 1769 N N . LEU A 1 227 ? 0.860 14.583 16.953 1.00 85.06 227 LEU A N 1
ATOM 1770 C CA . LEU A 1 227 ? 0.247 15.880 17.260 1.00 85.06 227 LEU A CA 1
ATOM 1771 C C . LEU A 1 227 ? 1.295 16.978 17.522 1.00 85.06 227 LEU A C 1
ATOM 1773 O O . LEU A 1 227 ? 1.081 18.153 17.205 1.00 85.06 227 LEU A O 1
ATOM 1777 N N . LEU A 1 228 ? 2.442 16.597 18.089 1.00 87.44 228 LEU A N 1
ATOM 1778 C CA . LEU A 1 228 ? 3.562 17.491 18.390 1.00 87.44 228 LEU A CA 1
ATOM 1779 C C . LEU A 1 228 ? 4.604 17.568 17.263 1.00 87.44 228 LEU A C 1
ATOM 1781 O O . LEU A 1 228 ? 5.519 18.392 17.342 1.00 87.44 228 LEU A O 1
ATOM 1785 N N . ASN A 1 229 ? 4.472 16.758 16.208 1.00 84.50 229 ASN A N 1
ATOM 1786 C CA . ASN A 1 229 ? 5.411 16.692 15.090 1.00 84.50 229 ASN A CA 1
ATOM 1787 C C . ASN A 1 229 ? 5.219 17.870 14.119 1.00 84.50 229 ASN A C 1
ATOM 1789 O O . ASN A 1 229 ? 4.626 17.748 13.046 1.00 84.50 229 ASN A O 1
ATOM 1793 N N . ARG A 1 230 ? 5.707 19.047 14.520 1.00 84.56 230 ARG A N 1
ATOM 1794 C CA . ARG A 1 230 ? 5.627 20.297 13.756 1.00 84.56 230 ARG A CA 1
ATOM 1795 C C . ARG A 1 230 ? 7.001 20.942 13.610 1.00 84.56 230 ARG A C 1
ATOM 1797 O O . ARG A 1 230 ? 7.840 20.843 14.498 1.00 84.56 230 ARG A O 1
ATOM 1804 N N . SER A 1 231 ? 7.208 21.690 12.525 1.00 76.81 231 SER A N 1
ATOM 1805 C CA . SER A 1 231 ? 8.488 22.353 12.222 1.00 76.81 231 SER A CA 1
ATOM 1806 C C . SER A 1 231 ? 8.925 23.403 13.255 1.00 76.81 231 SER A C 1
ATOM 1808 O O . SER A 1 231 ? 10.100 23.753 13.310 1.00 76.81 231 SER A O 1
ATOM 1810 N N . ASP A 1 232 ? 7.993 23.927 14.056 1.00 83.75 232 ASP A N 1
ATOM 1811 C CA . ASP A 1 232 ? 8.236 24.902 15.125 1.00 83.75 232 ASP A CA 1
ATOM 1812 C C . ASP A 1 232 ? 8.460 24.269 16.513 1.00 83.75 232 ASP A C 1
ATOM 1814 O O . ASP A 1 232 ? 8.676 24.991 17.488 1.00 83.75 232 ASP A O 1
ATOM 1818 N N . VAL A 1 233 ? 8.445 22.934 16.616 1.00 86.94 233 VAL A N 1
ATOM 1819 C CA . VAL A 1 233 ? 8.575 22.191 17.877 1.00 86.94 233 VAL A CA 1
ATOM 1820 C C . VAL A 1 233 ? 9.880 21.397 17.892 1.00 86.94 233 VAL A C 1
ATOM 1822 O O . VAL A 1 233 ? 10.163 20.596 17.006 1.00 86.94 233 VAL A O 1
ATOM 1825 N N . ARG A 1 234 ? 10.688 21.579 18.943 1.00 87.31 234 ARG A N 1
ATOM 1826 C CA . ARG A 1 234 ? 11.825 20.693 19.227 1.00 87.31 234 ARG A CA 1
ATOM 1827 C C . ARG A 1 234 ? 11.327 19.512 20.054 1.00 87.31 234 ARG A C 1
ATOM 1829 O O . ARG A 1 234 ? 11.161 19.648 21.264 1.00 87.31 234 ARG A O 1
ATOM 1836 N N . LEU A 1 235 ? 11.097 18.380 19.398 1.00 86.31 235 LEU A N 1
ATOM 1837 C CA . LEU A 1 235 ? 10.617 17.159 20.038 1.00 86.31 235 LEU A CA 1
ATOM 1838 C C . LEU A 1 235 ? 11.784 16.235 20.417 1.00 86.31 235 LEU A C 1
ATOM 1840 O O . LEU A 1 235 ? 12.643 15.939 19.588 1.00 86.31 235 LEU A O 1
ATOM 1844 N N . THR A 1 236 ? 11.794 15.768 21.665 1.00 86.69 236 THR A N 1
ATOM 1845 C CA . THR A 1 236 ? 12.723 14.749 22.171 1.00 86.69 236 THR A CA 1
ATOM 1846 C C . THR A 1 236 ? 11.900 13.598 22.732 1.00 86.69 236 THR A C 1
ATOM 1848 O O . THR A 1 236 ? 11.026 13.835 23.562 1.00 86.69 236 THR A O 1
ATOM 1851 N N . ILE A 1 237 ? 12.193 12.371 22.301 1.00 89.12 237 ILE A N 1
ATOM 1852 C CA . ILE A 1 237 ? 11.547 11.149 22.790 1.00 89.12 237 ILE A CA 1
ATOM 1853 C C . ILE A 1 237 ? 12.612 10.313 23.496 1.00 89.12 237 ILE A C 1
ATOM 1855 O O . ILE A 1 237 ? 13.674 10.054 22.926 1.00 89.12 237 ILE A O 1
ATOM 1859 N N . SER A 1 238 ? 12.320 9.903 24.726 1.00 86.31 238 SER A N 1
ATOM 1860 C CA . SER A 1 238 ? 13.166 9.023 25.531 1.00 86.31 238 SER A CA 1
ATOM 1861 C C . SER A 1 238 ? 12.351 7.797 25.924 1.00 86.31 238 SER A C 1
ATOM 1863 O O . SER A 1 238 ? 11.207 7.943 26.344 1.00 86.31 238 SER A O 1
ATOM 1865 N N . VAL A 1 239 ? 12.936 6.608 25.782 1.00 88.19 239 VAL A N 1
ATOM 1866 C CA . VAL A 1 239 ? 12.340 5.340 26.221 1.00 88.19 239 VAL A CA 1
ATOM 1867 C C . VAL A 1 239 ? 13.235 4.761 27.306 1.00 88.19 239 VAL A C 1
ATOM 1869 O O . VAL A 1 239 ? 14.444 4.647 27.108 1.00 88.19 239 VAL A O 1
ATOM 1872 N N . GLU A 1 240 ? 12.635 4.417 28.438 1.00 87.06 240 GLU A N 1
ATOM 1873 C CA . GLU A 1 240 ? 13.294 3.794 29.582 1.00 87.06 240 GLU A CA 1
ATOM 1874 C C . GLU A 1 240 ? 12.753 2.372 29.746 1.00 87.06 240 GLU A C 1
ATOM 1876 O O . GLU A 1 240 ? 11.549 2.145 29.627 1.00 87.06 240 GLU A O 1
ATOM 1881 N N . ILE A 1 241 ? 13.650 1.406 29.945 1.00 89.25 241 ILE A N 1
ATOM 1882 C CA . ILE A 1 241 ? 13.311 -0.009 30.112 1.00 89.25 241 ILE A CA 1
ATOM 1883 C C . ILE A 1 241 ? 13.988 -0.476 31.393 1.00 89.25 241 ILE A C 1
ATOM 1885 O O . ILE A 1 241 ? 15.215 -0.506 31.459 1.00 89.25 241 ILE A O 1
ATOM 1889 N N . GLN A 1 242 ? 13.185 -0.859 32.381 1.00 89.25 242 GLN A N 1
ATOM 1890 C CA . GLN A 1 242 ? 13.646 -1.408 33.651 1.00 89.25 242 GLN A CA 1
ATOM 1891 C C . GLN A 1 242 ? 13.200 -2.865 33.758 1.00 89.25 242 GLN A C 1
ATOM 1893 O O . GLN A 1 242 ? 12.049 -3.198 33.470 1.00 89.25 242 GLN A O 1
ATOM 1898 N N . ALA A 1 243 ? 14.125 -3.734 34.151 1.00 89.62 243 ALA A N 1
ATOM 1899 C CA . ALA A 1 243 ? 13.852 -5.137 34.407 1.00 89.62 243 ALA A CA 1
ATOM 1900 C C . ALA A 1 243 ? 14.643 -5.577 35.637 1.00 89.62 243 ALA A C 1
ATOM 1902 O O . ALA A 1 243 ? 15.860 -5.420 35.683 1.00 89.62 243 ALA A O 1
ATOM 1903 N N . GLU A 1 244 ? 13.944 -6.151 36.610 1.00 90.25 244 GLU A N 1
ATOM 1904 C CA . GLU A 1 244 ? 14.527 -6.659 37.849 1.00 90.25 244 GLU A CA 1
ATOM 1905 C C . GLU A 1 244 ? 14.322 -8.171 37.908 1.00 90.25 244 GLU A C 1
ATOM 1907 O O . GLU A 1 244 ? 13.238 -8.679 37.613 1.00 90.25 244 GLU A O 1
ATOM 1912 N N . CYS A 1 245 ? 15.375 -8.901 38.265 1.00 90.12 245 CYS A N 1
ATOM 1913 C CA . CYS A 1 245 ? 15.321 -10.343 38.455 1.00 90.12 245 CYS A CA 1
ATOM 1914 C C . CYS A 1 245 ? 16.096 -10.707 39.719 1.00 90.12 245 CYS A C 1
ATOM 1916 O O . CYS A 1 245 ? 17.314 -10.555 39.757 1.00 90.12 245 CYS A O 1
ATOM 1918 N N . GLU A 1 246 ? 15.402 -11.229 40.733 1.00 89.88 246 GLU A N 1
ATOM 1919 C CA . GLU A 1 246 ? 16.000 -11.571 42.036 1.00 89.88 246 GLU A CA 1
ATOM 1920 C C . GLU A 1 246 ? 17.135 -12.599 41.926 1.00 89.88 246 GLU A C 1
ATOM 1922 O O . GLU A 1 246 ? 18.096 -12.555 42.687 1.00 89.88 246 GLU A O 1
ATOM 1927 N N . ASN A 1 247 ? 17.044 -13.513 40.957 1.00 89.50 247 ASN A N 1
ATOM 1928 C CA . ASN A 1 247 ? 18.046 -14.557 40.726 1.00 89.50 247 ASN A CA 1
ATOM 1929 C C . ASN A 1 247 ? 19.086 -14.165 39.660 1.00 89.50 247 ASN A C 1
ATOM 1931 O O . ASN A 1 247 ? 19.903 -14.997 39.264 1.00 89.50 247 ASN A O 1
ATOM 1935 N N . GLY A 1 248 ? 19.040 -12.920 39.178 1.00 88.56 248 GLY A N 1
ATOM 1936 C CA . GLY A 1 248 ? 19.864 -12.433 38.079 1.00 88.56 248 GLY A CA 1
ATOM 1937 C C . GLY A 1 248 ? 19.421 -12.937 36.702 1.00 88.56 248 GLY A C 1
ATOM 1938 O O . GLY A 1 248 ? 18.519 -13.764 36.554 1.00 88.56 248 GLY A O 1
ATOM 1939 N N . PHE A 1 249 ? 20.062 -12.407 35.665 1.00 92.25 249 PHE A N 1
ATOM 1940 C CA . PHE A 1 249 ? 19.854 -12.818 34.275 1.00 92.25 249 PHE A CA 1
ATOM 1941 C C . PHE A 1 249 ? 20.981 -13.755 33.844 1.00 92.25 249 PHE A C 1
ATOM 1943 O O . PHE A 1 249 ? 22.140 -13.513 34.182 1.00 92.25 249 PHE A O 1
ATOM 1950 N N . ASP A 1 250 ? 20.679 -14.799 33.074 1.00 93.06 250 ASP A N 1
ATOM 1951 C CA . ASP A 1 250 ? 21.718 -15.689 32.554 1.00 93.06 250 ASP A CA 1
ATOM 1952 C C . ASP A 1 250 ? 22.645 -14.973 31.553 1.00 93.06 250 ASP A C 1
ATOM 1954 O O . ASP A 1 250 ? 22.278 -13.984 30.912 1.00 93.06 250 ASP A O 1
ATOM 1958 N N . GLU A 1 251 ? 23.869 -15.484 31.390 1.00 90.75 251 GLU A N 1
ATOM 1959 C CA . GLU A 1 251 ? 24.871 -14.866 30.511 1.00 90.75 251 GLU A CA 1
ATOM 1960 C C . GLU A 1 251 ? 24.417 -14.757 29.046 1.00 90.75 251 GLU A C 1
ATOM 1962 O O . GLU A 1 251 ? 24.847 -13.846 28.329 1.00 90.75 251 GLU A O 1
ATOM 1967 N N . GLY A 1 252 ? 23.564 -15.679 28.586 1.00 92.81 252 GLY A N 1
ATOM 1968 C CA . GLY A 1 252 ? 23.034 -15.683 27.227 1.00 92.81 252 GLY A CA 1
ATOM 1969 C C . GLY A 1 252 ? 22.121 -14.485 26.990 1.00 92.81 252 GLY A C 1
ATOM 1970 O O . GLY A 1 252 ? 22.334 -13.725 26.041 1.00 92.81 252 GLY A O 1
ATOM 1971 N N . VAL A 1 253 ? 21.165 -14.270 27.895 1.00 92.12 253 VAL A N 1
ATOM 1972 C CA . VAL A 1 253 ? 20.273 -13.104 27.900 1.00 92.12 253 VAL A CA 1
ATOM 1973 C C . VAL A 1 253 ? 21.074 -11.816 28.043 1.00 92.12 253 VAL A C 1
ATOM 1975 O O . VAL A 1 253 ? 20.875 -10.887 27.258 1.00 92.12 253 VAL A O 1
ATOM 1978 N N . GLN A 1 254 ? 22.040 -11.769 28.966 1.00 91.94 254 GLN A N 1
ATOM 1979 C CA . GLN A 1 254 ? 22.867 -10.577 29.144 1.00 91.94 254 GLN A CA 1
ATOM 1980 C C . GLN A 1 254 ? 23.638 -10.2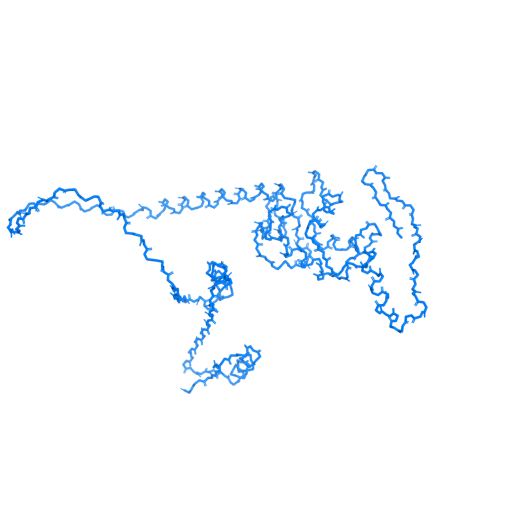00 27.874 1.00 91.94 254 GLN A C 1
ATOM 1982 O O . GLN A 1 254 ? 23.724 -9.023 27.508 1.00 91.94 254 GLN A O 1
ATOM 1987 N N . ARG A 1 255 ? 24.206 -11.193 27.178 1.00 91.31 255 ARG A N 1
ATOM 1988 C CA . ARG A 1 255 ? 24.921 -10.985 25.914 1.00 91.31 255 ARG A CA 1
ATOM 1989 C C . ARG A 1 255 ? 23.983 -10.484 24.820 1.00 91.31 255 ARG A C 1
ATOM 1991 O O . ARG A 1 255 ? 24.306 -9.484 24.183 1.00 91.31 255 ARG A O 1
ATOM 1998 N N . ALA A 1 256 ? 22.837 -11.138 24.642 1.00 89.12 256 ALA A N 1
ATOM 1999 C CA . ALA A 1 256 ? 21.865 -10.782 23.614 1.00 89.12 256 ALA A CA 1
ATOM 2000 C C . ALA A 1 256 ? 21.314 -9.360 23.810 1.00 89.12 256 ALA A C 1
ATOM 2002 O O . ALA A 1 256 ? 21.247 -8.581 22.862 1.00 89.12 256 ALA A O 1
ATOM 2003 N N . VAL A 1 257 ? 20.971 -8.985 25.046 1.00 92.06 257 VAL A N 1
ATOM 2004 C CA . VAL A 1 257 ? 20.489 -7.631 25.360 1.00 92.06 257 VAL A CA 1
ATOM 2005 C C . VAL A 1 257 ? 21.572 -6.589 25.080 1.00 92.06 257 VAL A C 1
ATOM 2007 O O . VAL A 1 257 ? 21.290 -5.588 24.427 1.00 92.06 257 VAL A O 1
ATOM 2010 N N . ARG A 1 258 ? 22.827 -6.840 25.475 1.00 89.88 258 ARG A N 1
ATOM 2011 C CA . ARG A 1 258 ? 23.947 -5.921 25.212 1.00 89.88 258 ARG A CA 1
ATOM 2012 C C . ARG A 1 258 ? 24.209 -5.731 23.712 1.00 89.88 258 ARG A C 1
ATOM 2014 O O . ARG A 1 258 ? 24.446 -4.610 23.268 1.00 89.88 258 ARG A O 1
ATOM 2021 N N . GLU A 1 259 ? 24.141 -6.805 22.926 1.00 88.44 259 GLU A N 1
ATOM 2022 C CA . GLU A 1 259 ? 24.281 -6.750 21.465 1.00 88.44 259 GLU A CA 1
ATOM 2023 C C . GLU A 1 259 ? 23.152 -5.936 20.817 1.00 88.44 259 GLU A C 1
ATOM 2025 O O . GLU A 1 259 ? 23.417 -5.034 20.019 1.00 88.44 259 GLU A O 1
ATOM 2030 N N . ASN A 1 260 ? 21.907 -6.165 21.241 1.00 89.62 260 ASN A N 1
ATOM 2031 C CA . ASN A 1 260 ? 20.754 -5.402 20.768 1.00 89.62 260 ASN A CA 1
ATOM 2032 C C . ASN A 1 260 ? 20.837 -3.919 21.159 1.00 89.62 260 ASN A C 1
ATOM 2034 O O . ASN A 1 260 ? 20.565 -3.056 20.327 1.00 89.62 260 ASN A O 1
ATOM 2038 N N . CYS A 1 261 ? 21.265 -3.591 22.382 1.00 90.25 261 CYS A N 1
ATOM 2039 C CA . CYS A 1 261 ? 21.479 -2.205 22.805 1.00 90.25 261 CYS A CA 1
ATOM 2040 C C . CYS A 1 261 ? 22.506 -1.489 21.917 1.00 90.25 261 CYS A C 1
ATOM 2042 O O . CYS A 1 261 ? 22.285 -0.338 21.534 1.00 90.25 261 CYS A O 1
ATOM 2044 N N . ASN A 1 262 ? 23.587 -2.175 21.530 1.00 86.69 262 ASN A N 1
ATOM 2045 C CA . ASN A 1 262 ? 24.581 -1.635 20.602 1.00 86.69 262 ASN A CA 1
ATOM 2046 C C . ASN A 1 262 ? 23.997 -1.427 19.198 1.00 86.69 262 ASN A C 1
ATOM 2048 O O . ASN A 1 262 ? 24.181 -0.361 18.606 1.00 86.69 262 ASN A O 1
ATOM 2052 N N . GLN A 1 263 ? 23.256 -2.408 18.674 1.00 88.50 263 GLN A N 1
ATOM 2053 C CA . GLN A 1 263 ? 22.611 -2.313 17.361 1.00 88.50 263 GLN A CA 1
ATOM 2054 C C . GLN A 1 263 ? 21.585 -1.170 17.308 1.00 88.50 263 GLN A C 1
ATOM 2056 O O . GLN A 1 263 ? 21.519 -0.431 16.323 1.00 88.50 263 GLN A O 1
ATOM 2061 N N . LEU A 1 264 ? 20.821 -0.994 18.388 1.00 86.44 264 LEU A N 1
ATOM 2062 C CA . LEU A 1 264 ? 19.790 0.033 18.538 1.00 86.44 264 LEU A CA 1
ATOM 2063 C C . LEU A 1 264 ? 20.337 1.374 19.054 1.00 86.44 264 LEU A C 1
ATOM 2065 O O . LEU A 1 264 ? 19.570 2.321 19.215 1.00 86.44 264 LEU A O 1
ATOM 2069 N N . LYS A 1 265 ? 21.658 1.483 19.263 1.00 87.50 265 LYS A N 1
ATOM 2070 C CA . LYS A 1 265 ? 22.366 2.709 19.672 1.00 87.50 265 LYS A CA 1
ATOM 2071 C C . LYS A 1 265 ? 21.833 3.320 20.975 1.00 87.50 265 LYS A C 1
ATOM 2073 O O . LYS A 1 265 ? 21.677 4.540 21.078 1.00 87.50 265 LYS A O 1
ATOM 2078 N N . PHE A 1 266 ? 21.564 2.480 21.973 1.00 86.31 266 PHE A N 1
ATOM 2079 C CA . PHE A 1 266 ? 21.226 2.942 23.319 1.00 86.31 266 PHE A CA 1
ATOM 2080 C C . PHE A 1 266 ? 22.352 3.829 23.858 1.00 86.31 266 PHE A C 1
ATOM 2082 O O . PHE A 1 266 ? 23.529 3.504 23.715 1.00 86.31 266 PHE A O 1
ATOM 2089 N N . LYS A 1 267 ? 21.997 4.959 24.484 1.00 81.75 267 LYS A N 1
ATOM 2090 C CA . LYS A 1 267 ? 22.991 5.827 25.138 1.00 81.75 267 LYS A CA 1
ATOM 2091 C C . LYS A 1 267 ? 23.551 5.171 26.400 1.00 81.75 267 LYS A C 1
ATOM 2093 O O . LYS A 1 267 ? 24.757 5.208 26.598 1.00 81.75 267 LYS A O 1
ATOM 2098 N N . ASN A 1 268 ? 22.671 4.543 27.181 1.00 76.25 268 ASN A N 1
ATOM 2099 C CA . ASN A 1 268 ? 22.987 3.753 28.367 1.00 76.25 268 ASN A CA 1
ATOM 2100 C C . ASN A 1 268 ? 22.223 2.423 28.256 1.00 76.25 268 ASN A C 1
ATOM 2102 O O . ASN A 1 268 ? 20.995 2.431 28.238 1.00 76.25 268 ASN A O 1
ATOM 2106 N N . GLY A 1 269 ? 22.932 1.301 28.121 1.00 74.62 269 GLY A N 1
ATOM 2107 C CA . GLY A 1 269 ? 22.344 -0.038 28.038 1.00 74.62 269 GLY A CA 1
ATOM 2108 C C . GLY A 1 269 ? 23.314 -1.071 28.601 1.00 74.62 269 GLY A C 1
ATOM 2109 O O . GLY A 1 269 ? 24.326 -1.380 27.973 1.00 74.62 269 GLY A O 1
ATOM 2110 N N . GLY A 1 270 ? 23.032 -1.568 29.801 1.00 77.19 270 GLY A N 1
ATOM 2111 C CA . GLY A 1 270 ? 23.887 -2.498 30.532 1.00 77.19 270 GLY A CA 1
ATOM 2112 C C . GLY A 1 270 ? 23.144 -3.107 31.716 1.00 77.19 270 GLY A C 1
ATOM 2113 O O . GLY A 1 270 ? 22.100 -2.600 32.110 1.00 77.19 270 GLY A O 1
ATOM 2114 N N . PHE A 1 271 ? 23.675 -4.209 32.238 1.00 82.12 271 PHE A N 1
ATOM 2115 C CA . PHE A 1 271 ? 23.216 -4.786 33.499 1.00 82.12 271 PHE A CA 1
ATOM 2116 C C . PHE A 1 271 ? 24.030 -4.151 34.623 1.00 82.12 271 PHE A C 1
ATOM 2118 O O . PHE A 1 271 ? 25.240 -3.969 34.462 1.00 82.12 271 PHE A O 1
ATOM 2125 N N . GLU A 1 272 ? 23.352 -3.791 35.705 1.00 77.06 272 GLU A N 1
ATOM 2126 C CA . GLU A 1 272 ? 23.957 -3.290 36.939 1.00 77.06 272 GLU A CA 1
ATOM 2127 C C . GLU A 1 272 ? 24.074 -4.451 37.945 1.00 77.06 272 GLU A C 1
ATOM 2129 O O . GLU A 1 272 ? 23.333 -5.433 37.823 1.00 77.06 272 GLU A O 1
ATOM 2134 N N . ASP A 1 273 ? 25.047 -4.364 38.861 1.00 63.78 273 ASP A N 1
ATOM 2135 C CA . ASP A 1 273 ? 25.314 -5.376 39.902 1.00 63.78 273 ASP A CA 1
ATOM 2136 C C . ASP A 1 273 ? 24.303 -5.316 41.061 1.00 63.78 273 ASP A C 1
ATOM 2138 O O . ASP A 1 273 ? 23.905 -4.190 41.447 1.00 63.78 273 ASP A O 1
#

Mean predicted aligned error: 16.99 Å

Sequence (273 aa):
MQVAKPGKGISDITWEHFQINPATINRMQEIEQILKDNELLIGDWAPIHLSKLLKTWFWKDDTQAVGALDLWHKTCAYLYLPRLLDSQVLRQTLAAGAVSRDFFGLAYGRDGDRYVGFQYGTATTPILDDSLLLVEPKAAEAFDKVLHAEEEERKAAIAIQVGGHAVLTTGTSTSTPSRGMETPVGPGYKPEPPKAAKRRSFFGTVELNPLQPKPQFGDVVDEIVMLLNRSDVRLTISVEIQAECENGFDEGVQRAVRENCNQLKFKNGGFED

Solvent-accessible surface area (backbone atoms only — not comparable to full-atom values): 17340 Å² total; per-residue (Å²): 83,33,55,66,44,92,99,71,53,69,54,75,80,46,90,80,87,83,86,74,70,87,84,53,86,61,55,67,60,51,50,54,48,54,32,43,78,67,58,64,36,33,71,74,56,59,36,68,59,53,34,52,48,36,57,71,74,63,47,45,100,92,33,54,61,43,45,51,42,59,52,51,52,44,35,74,69,41,71,62,41,68,36,57,70,49,72,62,35,54,41,51,19,50,26,70,24,26,47,35,65,84,45,30,18,42,22,53,40,70,58,93,92,42,63,33,78,60,48,70,41,44,82,53,81,66,70,89,39,87,46,25,28,44,23,37,34,70,58,33,54,55,50,52,54,50,54,52,51,54,50,51,52,52,51,52,57,51,57,64,66,70,67,77,77,80,84,83,80,88,82,90,82,91,85,88,89,91,84,88,82,85,85,86,90,81,88,87,76,83,80,73,77,78,78,75,76,79,82,88,78,86,87,86,85,81,89,72,54,88,93,47,45,66,64,53,51,45,50,47,39,63,69,48,48,54,74,55,68,44,99,91,47,92,82,83,88,87,87,86,86,86,87,88,56,98,87,58,76,57,70,66,59,53,50,52,51,46,52,49,29,58,77,70,63,49,93,80,66,80,88,84,135